Protein AF-0000000070922431 (afdb_homodimer)

pLDDT: mean 95.65, std 3.95, range [71.62, 98.88]

Nearest PDB structures (foldseek):
  2fe1-assembly1_A-2  TM=7.607E-01  e=4.197E-08  Pyrobaculum aerophilum str. IM2
  2h1c-assembly1_A  TM=7.471E-01  e=6.658E-07  Neisseria gonorrhoeae
  5wz4-assembly1_B  TM=8.224E-01  e=5.866E-06  Mycobacterium tuberculosis H37Rv
  2h1o-assembly1_A  TM=7.738E-01  e=9.958E-06  Neisseria gonorrhoeae
  2lcq-assembly1_A  TM=7.140E-01  e=5.075E-03  Pyrococcus horikoshii OT3

Radius of gyration: 18.76 Å; Cα contacts (8 Å, |Δi|>4): 492; chains: 2; bounding box: 29×57×48 Å

Solvent-accessible surface area (backbone atoms only — not comparable to full-atom values): 14055 Å² total; per-residue (Å²): 95,35,26,48,45,46,54,45,56,49,30,41,62,39,100,46,96,51,14,65,60,40,44,52,52,56,70,72,47,61,43,91,38,35,30,37,38,42,66,37,52,14,42,43,30,15,51,50,21,49,33,33,73,68,66,74,33,50,74,69,53,44,53,51,36,52,51,50,50,53,52,43,44,72,72,37,36,42,75,40,80,66,49,68,65,29,31,53,44,10,18,55,53,10,49,46,39,87,64,68,42,45,40,71,59,18,37,54,51,19,45,19,45,79,68,70,22,35,30,36,31,61,48,65,69,61,42,65,51,22,56,90,72,71,28,52,55,41,78,102,96,35,26,48,44,47,56,43,54,49,29,39,60,39,100,45,98,51,14,66,59,39,43,53,53,55,69,72,47,59,42,92,38,34,30,36,39,43,65,37,52,15,42,43,29,15,51,49,21,51,33,35,72,67,65,74,34,50,72,68,53,44,53,53,38,54,50,50,49,54,51,42,45,72,72,37,37,43,74,41,80,66,48,69,64,29,30,54,45,9,19,55,54,11,50,46,40,88,64,70,42,46,40,70,57,18,36,53,50,20,46,19,45,79,69,69,22,35,29,37,31,61,48,65,69,61,42,64,50,22,56,89,70,72,26,52,57,43,77,104

Sequence (280 aa):
MRYLDTSILVAALTREPRTEDMQDWLARQDADSLRVSDWVLTEFSAALSMKVRMAILTPGERATVLGAFAALRESSLSTLSVSSMDYRTAAHFADAHTSGLRAGDALHLAIAYNHGLNLCSLDKTLVAAAEPLGVNATLLMRYLDTSILVAALTREPRTEDMQDWLARQDADSLRVSDWVLTEFSAALSMKVRMAILTPGERATVLGAFAALRESSLSTLSVSSMDYRTAAHFADAHTSGLRAGDALHLAIAYNHGLNLCSLDKTLVAAAEPLGVNATLL

Foldseek 3Di:
DEEEALQLLCLCLADDPCNVVSVVVLVPDALVQYEYEPLSLVVNLVVLVVCCVVVVDPPVSSVVSNVVVVVCCVPRYHYDYQDPQLQVQLVVLVVPPVLVDDSSLSSSLSVQVVVVHEYEHCDPSSQVSNVVSPGHYDHD/DEEEALQLLCLCLADDPCNVVSVVVLVPDALVQYEYEPLSLVVNLVVLVVCCVVVVDPPVSSVVSNVVVVVCCVPRYHYDYQDPQLQVQLVVLVVPPVLVDDSSLSSSLSVQVVVVHEYEHCDPSSQVSNVVSPGHYDHD

Organism: NCBI:txid713585

InterPro domains:
  IPR002716 PIN domain [PF01850] (3-130)
  IPR022907 VapC family [MF_00265] (2-137)
  IPR029060 PIN-like domain superfamily [SSF88723] (1-131)

Secondary structure (DSSP, 8-state):
-EEE-HHHHHHHHS--TTHHHHHHHHHTS-GGGEEEEHHHHHHHHHHHHHHHHTTSS-HHHHHHHHHHHHHHHHHH-EEEPPPHHHHHHHHHHHH-GGG---HHHHHHHHHHHHTT-EEEES-HHHHHHHGGGT--EEE-/-EEE-HHHHHHHHS--TTHHHHHHHHHTS-GGGEEEEHHHHHHHHHHHHHHHHTTSS-HHHHHHHHHHHHHHHHHH-EEEPPPHHHHHHHHHHHH-GGG---HHHHHHHHHHHHTT-EEEES-HHHHHHHGGGT--EEE-

Structure (mmCIF, N/CA/C/O backbone):
data_AF-0000000070922431-model_v1
#
loop_
_entity.id
_entity.type
_entity.pdbx_description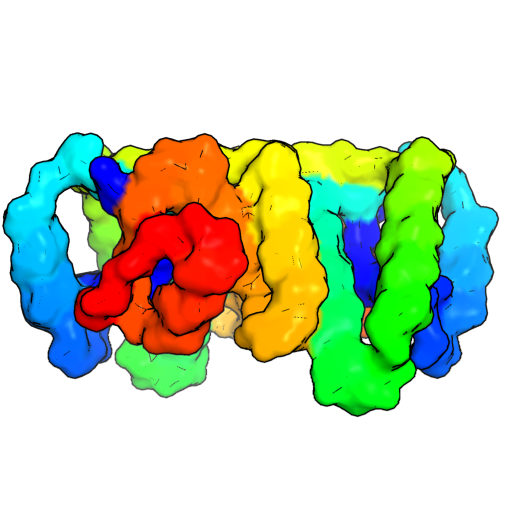
1 polymer 'Ribonuclease VapC'
#
loop_
_atom_site.group_PDB
_atom_site.id
_atom_site.type_symbol
_atom_site.label_atom_id
_atom_site.label_alt_id
_atom_site.label_comp_id
_atom_site.label_asym_id
_atom_site.label_entity_id
_atom_site.label_seq_id
_atom_site.pdbx_PDB_ins_code
_atom_site.Cartn_x
_atom_site.Cartn_y
_atom_site.Cartn_z
_atom_site.occupancy
_atom_site.B_iso_or_equiv
_atom_site.auth_seq_id
_atom_site.auth_comp_id
_atom_site.auth_asym_id
_atom_site.auth_atom_id
_atom_site.pdbx_PDB_model_num
ATOM 1 N N . MET A 1 1 ? -9.586 -21.438 4.254 1 94.06 1 MET A N 1
ATOM 2 C CA . MET A 1 1 ? -9.359 -20.656 3.033 1 94.06 1 MET A CA 1
ATOM 3 C C . MET A 1 1 ? -8.047 -19.891 3.117 1 94.06 1 MET A C 1
ATOM 5 O O . MET A 1 1 ? -7.523 -19.656 4.207 1 94.06 1 MET A O 1
ATOM 9 N N . ARG A 1 2 ? -7.414 -19.656 1.957 1 98.06 2 ARG A N 1
ATOM 10 C CA . ARG A 1 2 ? -6.059 -19.109 1.934 1 98.06 2 ARG A CA 1
ATOM 11 C C . ARG A 1 2 ? -6.02 -17.75 1.241 1 98.06 2 ARG A C 1
ATOM 13 O O . ARG A 1 2 ? -6.691 -17.547 0.229 1 98.06 2 ARG A O 1
ATOM 20 N N . TYR A 1 3 ? -5.328 -16.906 1.856 1 98.69 3 TYR A N 1
ATOM 21 C CA . TYR A 1 3 ? -5.012 -15.609 1.263 1 98.69 3 TYR A CA 1
ATOM 22 C C . TYR A 1 3 ? -3.592 -15.602 0.712 1 98.69 3 TYR A C 1
ATOM 24 O O . TYR A 1 3 ? -2.633 -15.844 1.446 1 98.69 3 TYR A O 1
ATOM 32 N N . LEU A 1 4 ? -3.434 -15.359 -0.559 1 98.56 4 LEU A N 1
ATOM 33 C CA . LEU A 1 4 ? -2.129 -15.32 -1.214 1 98.56 4 LEU A CA 1
ATOM 34 C C . LEU A 1 4 ? -1.607 -13.891 -1.295 1 98.56 4 LEU A C 1
ATOM 36 O O . LEU A 1 4 ? -2.264 -13.016 -1.866 1 98.56 4 LEU A O 1
ATOM 40 N N . ASP A 1 5 ? -0.42 -13.664 -0.76 1 98.62 5 ASP A N 1
ATOM 41 C CA . ASP A 1 5 ? 0.179 -12.352 -1.017 1 98.62 5 ASP A CA 1
ATOM 42 C C . ASP A 1 5 ? 0.853 -12.32 -2.387 1 98.62 5 ASP A C 1
ATOM 44 O O . ASP A 1 5 ? 0.791 -13.297 -3.139 1 98.62 5 ASP A O 1
ATOM 48 N N . THR A 1 6 ? 1.484 -11.273 -2.693 1 98.31 6 THR A N 1
ATOM 49 C CA . THR A 1 6 ? 2.016 -11 -4.023 1 98.31 6 THR A CA 1
ATOM 50 C C . THR A 1 6 ? 3.195 -11.922 -4.336 1 98.31 6 THR A C 1
ATOM 52 O O . THR A 1 6 ? 3.41 -12.297 -5.488 1 98.31 6 THR A O 1
ATOM 55 N N . SER A 1 7 ? 3.938 -12.32 -3.307 1 97.88 7 SER A N 1
ATOM 56 C CA . SER A 1 7 ? 5.164 -13.086 -3.516 1 97.88 7 SER A CA 1
ATOM 57 C C . SER A 1 7 ? 4.871 -14.43 -4.176 1 97.88 7 SER A C 1
ATOM 59 O O . SER A 1 7 ? 5.641 -14.891 -5.02 1 97.88 7 SER A O 1
ATOM 61 N N . ILE A 1 8 ? 3.734 -15.016 -3.836 1 97.75 8 ILE A N 1
ATOM 62 C CA . ILE A 1 8 ? 3.369 -16.328 -4.367 1 97.75 8 ILE A CA 1
ATOM 63 C C . ILE A 1 8 ? 3.09 -16.219 -5.863 1 97.75 8 ILE A C 1
ATOM 65 O O . ILE A 1 8 ? 3.555 -17.047 -6.648 1 97.75 8 ILE A O 1
ATOM 69 N N . LEU A 1 9 ? 2.381 -15.188 -6.242 1 97.5 9 LEU A N 1
ATOM 70 C CA . LEU A 1 9 ? 1.962 -15.008 -7.625 1 97.5 9 LEU A CA 1
ATOM 71 C C . LEU A 1 9 ? 3.143 -14.602 -8.5 1 97.5 9 LEU A C 1
ATOM 73 O O . LEU A 1 9 ? 3.262 -15.055 -9.641 1 97.5 9 LEU A O 1
ATOM 77 N N . VAL A 1 10 ? 4.023 -13.75 -7.988 1 97.62 10 VAL A N 1
ATOM 78 C CA . VAL A 1 10 ? 5.234 -13.383 -8.719 1 97.62 10 VAL A CA 1
ATOM 79 C C . VAL A 1 10 ? 6.082 -14.633 -8.969 1 97.62 10 VAL A C 1
ATOM 81 O O . VAL A 1 10 ? 6.527 -14.867 -10.094 1 97.62 10 VAL A O 1
ATOM 84 N N . ALA A 1 11 ? 6.234 -15.43 -7.945 1 97.31 11 ALA A N 1
ATOM 85 C CA . ALA A 1 11 ? 7.043 -16.641 -8.07 1 97.31 11 ALA A CA 1
ATOM 86 C C . ALA A 1 11 ? 6.426 -17.609 -9.078 1 97.31 11 ALA A C 1
ATOM 88 O O . ALA A 1 11 ? 7.137 -18.234 -9.867 1 97.31 11 ALA A O 1
ATOM 89 N N . ALA A 1 12 ? 5.145 -17.734 -9.117 1 97 12 ALA A N 1
ATOM 90 C CA . ALA A 1 12 ? 4.449 -18.703 -9.969 1 97 12 ALA A CA 1
ATOM 91 C C . ALA A 1 12 ? 4.461 -18.25 -11.43 1 97 12 ALA A C 1
ATOM 93 O O . ALA A 1 12 ? 4.465 -19.094 -12.336 1 97 12 ALA A O 1
ATOM 94 N N . LEU A 1 13 ? 4.496 -16.938 -11.617 1 97 13 LEU A N 1
ATOM 95 C CA . LEU A 1 13 ? 4.188 -16.469 -12.961 1 97 13 LEU A CA 1
ATOM 96 C C . LEU A 1 13 ? 5.422 -15.859 -13.625 1 97 13 LEU A C 1
ATOM 98 O O . LEU A 1 13 ? 5.414 -15.586 -14.82 1 97 13 LEU A O 1
ATOM 102 N N . THR A 1 14 ? 6.41 -15.633 -12.828 1 95.5 14 THR A N 1
ATOM 103 C CA . THR A 1 14 ? 7.664 -15.156 -13.398 1 95.5 14 THR A CA 1
ATOM 104 C C . THR A 1 14 ? 8.758 -16.219 -13.258 1 95.5 14 THR A C 1
ATOM 106 O O . THR A 1 14 ? 8.625 -17.156 -12.469 1 95.5 14 THR A O 1
ATOM 109 N N . ARG A 1 15 ? 9.852 -16.219 -14.078 1 89.38 15 ARG A N 1
ATOM 110 C CA . ARG A 1 15 ? 10.945 -17.188 -14.008 1 89.38 15 ARG A CA 1
ATOM 111 C C . ARG A 1 15 ? 11.836 -16.922 -12.805 1 89.38 15 ARG A C 1
ATOM 113 O O . ARG A 1 15 ? 12.703 -16.047 -12.852 1 89.38 15 ARG A O 1
ATOM 120 N N . GLU A 1 16 ? 11.555 -17.688 -11.766 1 90.25 16 GLU A N 1
ATOM 121 C CA . GLU A 1 16 ? 12.297 -17.672 -10.516 1 90.25 16 GLU A CA 1
ATOM 122 C C . GLU A 1 16 ? 12.602 -19.078 -10.031 1 90.25 16 GLU A C 1
ATOM 124 O O . GLU A 1 16 ? 12.023 -20.047 -10.531 1 90.25 16 GLU A O 1
ATOM 129 N N . PRO A 1 17 ? 13.594 -19.25 -9.164 1 88.81 17 PRO A N 1
ATOM 130 C CA . PRO A 1 17 ? 13.953 -20.594 -8.672 1 88.81 17 PRO A CA 1
ATOM 131 C C . PRO A 1 17 ? 12.75 -21.375 -8.141 1 88.81 17 PRO A C 1
ATOM 133 O O . PRO A 1 17 ? 12.703 -22.594 -8.266 1 88.81 17 PRO A O 1
ATOM 136 N N . ARG A 1 18 ? 11.727 -20.703 -7.66 1 92.44 18 ARG A N 1
ATOM 137 C CA . ARG A 1 18 ? 10.602 -21.375 -7.02 1 92.44 18 ARG A CA 1
ATOM 138 C C . ARG A 1 18 ? 9.398 -21.422 -7.945 1 92.44 18 ARG A C 1
ATOM 140 O O . ARG A 1 18 ? 8.281 -21.703 -7.504 1 92.44 18 ARG A O 1
ATOM 147 N N . THR A 1 19 ? 9.586 -21.188 -9.164 1 95 19 THR A N 1
ATOM 148 C CA . THR A 1 19 ? 8.461 -21.094 -10.102 1 95 19 THR A CA 1
ATOM 149 C C . THR A 1 19 ? 7.707 -22.422 -10.164 1 95 19 THR A C 1
ATOM 151 O O . THR A 1 19 ? 6.508 -22.469 -9.891 1 95 19 THR A O 1
ATOM 154 N N . GLU A 1 20 ? 8.391 -23.5 -10.352 1 95.69 20 GLU A N 1
ATOM 155 C CA . GLU A 1 20 ? 7.754 -24.812 -10.484 1 95.69 20 GLU A CA 1
ATOM 156 C C . GLU A 1 20 ? 7.098 -25.234 -9.172 1 95.69 20 GLU A C 1
ATOM 158 O O . GLU A 1 20 ? 6 -25.797 -9.172 1 95.69 20 GLU A O 1
ATOM 163 N N . ASP A 1 21 ? 7.734 -24.953 -8.109 1 96.75 21 ASP A N 1
ATOM 164 C CA . ASP A 1 21 ? 7.191 -25.281 -6.793 1 96.75 21 ASP A CA 1
ATOM 165 C C . ASP A 1 21 ? 5.855 -24.578 -6.559 1 96.75 21 ASP A C 1
ATOM 167 O O . ASP A 1 21 ? 4.902 -25.203 -6.082 1 96.75 21 ASP A O 1
ATOM 171 N N . MET A 1 22 ? 5.781 -23.281 -6.906 1 96.75 22 MET A N 1
ATOM 172 C CA . MET A 1 22 ? 4.57 -22.5 -6.656 1 96.75 22 MET A CA 1
ATOM 173 C C . MET A 1 22 ? 3.467 -22.859 -7.641 1 96.75 22 MET A C 1
ATOM 175 O O . MET A 1 22 ? 2.287 -22.859 -7.285 1 96.75 22 MET A O 1
ATOM 179 N N . GLN A 1 23 ? 3.871 -23.203 -8.836 1 95.88 23 GLN A N 1
ATOM 180 C CA . GLN A 1 23 ? 2.885 -23.672 -9.805 1 95.88 23 GLN A CA 1
ATOM 181 C C . GLN A 1 23 ? 2.283 -25.016 -9.375 1 95.88 23 GLN A C 1
ATOM 183 O O . GLN A 1 23 ? 1.065 -25.188 -9.43 1 95.88 23 GLN A O 1
ATOM 188 N N . ASP A 1 24 ? 3.156 -25.859 -8.898 1 96.75 24 ASP A N 1
ATOM 189 C CA . ASP A 1 24 ? 2.695 -27.156 -8.406 1 96.75 24 ASP A CA 1
ATOM 190 C C . ASP A 1 24 ? 1.794 -26.984 -7.184 1 96.75 24 ASP A C 1
ATOM 192 O O . ASP A 1 24 ? 0.757 -27.641 -7.074 1 96.75 24 ASP A O 1
ATOM 196 N N . TRP A 1 25 ? 2.205 -26.188 -6.316 1 96.81 25 TRP A N 1
ATOM 197 C CA . TRP A 1 25 ? 1.422 -25.938 -5.109 1 96.81 25 TRP A CA 1
ATOM 198 C C . TRP A 1 25 ? 0.043 -25.391 -5.457 1 96.81 25 TRP A C 1
ATOM 200 O O . TRP A 1 25 ? -0.971 -25.875 -4.945 1 96.81 25 TRP A O 1
ATOM 210 N N . LEU A 1 26 ? -0.011 -24.375 -6.332 1 95.44 26 LEU A N 1
ATOM 211 C CA . LEU A 1 26 ? -1.27 -23.766 -6.75 1 95.44 26 LEU A CA 1
ATOM 212 C C . LEU A 1 26 ? -2.178 -24.797 -7.41 1 95.44 26 LEU A C 1
ATOM 214 O O . LEU A 1 26 ? -3.387 -24.812 -7.172 1 95.44 26 LEU A O 1
ATOM 218 N N . ALA A 1 27 ? -1.584 -25.641 -8.172 1 93.62 27 ALA A N 1
ATOM 219 C CA . ALA A 1 27 ? -2.342 -26.641 -8.938 1 93.62 27 ALA A CA 1
ATOM 220 C C . ALA A 1 27 ? -3.012 -27.641 -8.008 1 93.62 27 ALA A C 1
ATOM 222 O O . ALA A 1 27 ? -4.012 -28.266 -8.375 1 93.62 27 ALA A O 1
ATOM 223 N N . ARG A 1 28 ? -2.494 -27.75 -6.824 1 95.25 28 ARG A N 1
ATOM 224 C CA . ARG A 1 28 ? -3.012 -28.719 -5.871 1 95.25 28 ARG A CA 1
ATOM 225 C C . ARG A 1 28 ? -4.117 -28.125 -5.012 1 95.25 28 ARG A C 1
ATOM 227 O O . ARG A 1 28 ? -4.781 -28.844 -4.258 1 95.25 28 ARG A O 1
ATOM 234 N N . GLN A 1 29 ? -4.281 -26.828 -5.172 1 94.31 29 GLN A N 1
ATOM 235 C CA . GLN A 1 29 ? -5.281 -26.156 -4.348 1 94.31 29 GLN A CA 1
ATOM 236 C C . GLN A 1 29 ? -6.641 -26.141 -5.035 1 94.31 29 GLN A C 1
ATOM 238 O O . GLN A 1 29 ? -6.723 -26.125 -6.266 1 94.31 29 GLN A O 1
ATOM 243 N N . ASP A 1 30 ? -7.676 -26.156 -4.227 1 92.81 30 ASP A N 1
ATOM 244 C CA . ASP A 1 30 ? -9.008 -25.875 -4.762 1 92.81 30 ASP A CA 1
ATOM 245 C C . ASP A 1 30 ? -9.172 -24.406 -5.113 1 92.81 30 ASP A C 1
ATOM 247 O O . ASP A 1 30 ? -8.961 -23.531 -4.27 1 92.81 30 ASP A O 1
ATOM 251 N N . ALA A 1 31 ? -9.57 -24.109 -6.379 1 85.06 31 ALA A N 1
ATOM 252 C CA . ALA A 1 31 ? -9.703 -22.734 -6.848 1 85.06 31 ALA A CA 1
ATOM 253 C C . ALA A 1 31 ? -10.602 -21.922 -5.918 1 85.06 31 ALA A C 1
ATOM 255 O O . ALA A 1 31 ? -10.305 -20.75 -5.625 1 85.06 31 ALA A O 1
ATOM 256 N N . ASP A 1 32 ? -11.562 -22.516 -5.352 1 89.56 32 ASP A N 1
ATOM 257 C CA . ASP A 1 32 ? -12.547 -21.812 -4.527 1 89.56 32 ASP A CA 1
ATOM 258 C C . ASP A 1 32 ? -11.992 -21.531 -3.133 1 89.56 32 ASP A C 1
ATOM 260 O O . ASP A 1 32 ? -12.609 -20.812 -2.348 1 89.56 32 ASP A O 1
ATOM 264 N N . SER A 1 33 ? -10.766 -21.953 -3.008 1 95.38 33 SER A N 1
ATOM 265 C CA . SER A 1 33 ? -10.211 -21.812 -1.664 1 95.38 33 SER A CA 1
ATOM 266 C C . SER A 1 33 ? -9.133 -20.734 -1.615 1 95.38 33 SER A C 1
ATOM 268 O O . SER A 1 33 ? -8.578 -20.453 -0.553 1 95.38 33 SER A O 1
ATOM 270 N N . LEU A 1 34 ? -8.852 -20.094 -2.723 1 97.81 34 LEU A N 1
ATOM 271 C CA . LEU A 1 34 ? -7.754 -19.141 -2.82 1 97.81 34 LEU A CA 1
ATOM 272 C C . LEU A 1 34 ? -8.289 -17.719 -2.994 1 97.81 34 LEU A C 1
ATOM 274 O O . LEU A 1 34 ? -9.148 -17.484 -3.842 1 97.81 34 LEU A O 1
ATOM 278 N N . ARG A 1 35 ? -7.758 -16.828 -2.154 1 98.12 35 ARG A N 1
ATOM 279 C CA . ARG A 1 35 ? -8.141 -15.43 -2.199 1 98.12 35 ARG A CA 1
ATOM 280 C C . ARG A 1 35 ? -6.93 -14.531 -2.41 1 98.12 35 ARG A C 1
ATOM 282 O O . ARG A 1 35 ? -5.848 -14.805 -1.879 1 98.12 35 ARG A O 1
ATOM 289 N N . VAL A 1 36 ? -7.148 -13.562 -3.191 1 98.31 36 VAL A N 1
ATOM 290 C CA . VAL A 1 36 ? -6.258 -12.414 -3.271 1 98.31 36 VAL A CA 1
ATOM 291 C C . VAL A 1 36 ? -7.039 -11.133 -2.988 1 98.31 36 VAL A C 1
ATOM 293 O O . VAL A 1 36 ? -8.242 -11.18 -2.73 1 98.31 36 VAL A O 1
ATOM 296 N N . SER A 1 37 ? -6.34 -10.039 -2.971 1 98.62 37 SER A N 1
ATOM 297 C CA . SER A 1 37 ? -7.023 -8.766 -2.762 1 98.62 37 SER A CA 1
ATOM 298 C C . SER A 1 37 ? -6.699 -7.777 -3.875 1 98.62 37 SER A C 1
ATOM 300 O O . SER A 1 37 ? -5.793 -8.008 -4.676 1 98.62 37 SER A O 1
ATOM 302 N N . ASP A 1 38 ? -7.441 -6.723 -3.885 1 98.38 38 ASP A N 1
ATOM 303 C CA . ASP A 1 38 ? -7.168 -5.625 -4.809 1 98.38 38 ASP A CA 1
ATOM 304 C C . ASP A 1 38 ? -5.75 -5.094 -4.621 1 98.38 38 ASP A C 1
ATOM 306 O O . ASP A 1 38 ? -5.113 -4.652 -5.582 1 98.38 38 ASP A O 1
ATOM 310 N N . TRP A 1 39 ? -5.223 -5.176 -3.463 1 98.69 39 TRP A N 1
ATOM 311 C CA . TRP A 1 39 ? -3.873 -4.711 -3.172 1 98.69 39 TRP A CA 1
ATOM 312 C C . TRP A 1 39 ? -2.836 -5.531 -3.934 1 98.69 39 TRP A C 1
ATOM 314 O O . TRP A 1 39 ? -1.848 -4.988 -4.43 1 98.69 39 TRP A O 1
ATOM 324 N N . VAL A 1 40 ? -3.086 -6.816 -4.066 1 98.56 40 VAL A N 1
ATOM 325 C CA . VAL A 1 40 ? -2.174 -7.715 -4.77 1 98.56 40 VAL A CA 1
ATOM 326 C C . VAL A 1 40 ? -2.037 -7.281 -6.227 1 98.56 40 VAL A C 1
ATOM 328 O O . VAL A 1 40 ? -0.952 -7.363 -6.805 1 98.56 40 VAL A O 1
ATOM 331 N N . LEU A 1 41 ? -3.133 -6.758 -6.797 1 96.94 41 LEU A N 1
ATOM 332 C CA . LEU A 1 41 ? -3.117 -6.309 -8.188 1 96.94 41 LEU A CA 1
ATOM 333 C C . LEU A 1 41 ? -2.076 -5.211 -8.391 1 96.94 41 LEU A C 1
ATOM 335 O O . LEU A 1 41 ? -1.252 -5.297 -9.305 1 96.94 41 LEU A O 1
ATOM 339 N N . THR A 1 42 ? -2.102 -4.266 -7.523 1 97.69 42 THR A N 1
ATOM 340 C CA . THR A 1 42 ? -1.199 -3.125 -7.617 1 97.69 42 THR A CA 1
ATOM 341 C C . THR A 1 42 ? 0.24 -3.549 -7.34 1 97.69 42 THR A C 1
ATOM 343 O O . THR A 1 42 ? 1.155 -3.18 -8.078 1 97.69 42 THR A O 1
ATOM 346 N N . GLU A 1 43 ? 0.41 -4.363 -6.34 1 98.31 43 GLU A N 1
ATOM 347 C CA . GLU A 1 43 ? 1.75 -4.816 -5.98 1 98.31 43 GLU A CA 1
ATOM 348 C C . GLU A 1 43 ? 2.361 -5.664 -7.094 1 98.31 43 GLU A C 1
ATOM 350 O O . GLU A 1 43 ? 3.562 -5.574 -7.363 1 98.31 43 GLU A O 1
ATOM 355 N N . PHE A 1 44 ? 1.534 -6.496 -7.645 1 97.56 44 PHE A N 1
ATOM 356 C CA . PHE A 1 44 ? 2.018 -7.379 -8.703 1 97.56 44 PHE A CA 1
ATOM 357 C C . PHE A 1 44 ? 2.518 -6.57 -9.891 1 97.56 44 PHE A C 1
ATOM 359 O O . PHE A 1 44 ? 3.617 -6.812 -10.398 1 97.56 44 PHE A O 1
ATOM 366 N N . SER A 1 45 ? 1.744 -5.551 -10.328 1 96.5 45 SER A N 1
ATOM 367 C CA . SER A 1 45 ? 2.143 -4.688 -11.438 1 96.5 45 SER A CA 1
ATOM 368 C C . SER A 1 45 ? 3.445 -3.955 -11.125 1 96.5 45 SER A C 1
ATOM 370 O O . SER A 1 45 ? 4.34 -3.889 -11.969 1 96.5 45 SER A O 1
ATOM 372 N N . ALA A 1 46 ? 3.535 -3.463 -9.914 1 96.56 46 ALA A N 1
ATOM 373 C CA . ALA A 1 46 ? 4.75 -2.764 -9.508 1 96.56 46 ALA A CA 1
ATOM 374 C C . ALA A 1 46 ? 5.949 -3.707 -9.508 1 96.56 46 ALA A C 1
ATOM 376 O O . ALA A 1 46 ? 7.039 -3.336 -9.953 1 96.56 46 ALA A O 1
ATOM 377 N N . ALA A 1 47 ? 5.773 -4.906 -9.031 1 96.75 47 ALA A N 1
ATOM 378 C CA . ALA A 1 47 ? 6.844 -5.898 -8.984 1 96.75 47 ALA A CA 1
ATOM 379 C C . ALA A 1 47 ? 7.336 -6.242 -10.383 1 96.75 47 ALA A C 1
ATOM 381 O O . ALA A 1 47 ? 8.539 -6.344 -10.617 1 96.75 47 ALA A O 1
ATOM 382 N N . LEU A 1 48 ? 6.418 -6.391 -11.281 1 96.38 48 LEU A N 1
ATOM 383 C CA . LEU A 1 48 ? 6.801 -6.715 -12.656 1 96.38 48 LEU A CA 1
ATOM 384 C C . LEU A 1 48 ? 7.559 -5.559 -13.297 1 96.38 48 LEU A C 1
ATOM 386 O O . LEU A 1 48 ? 8.516 -5.777 -14.047 1 96.38 48 LEU A O 1
ATOM 390 N N . SER A 1 49 ? 7.141 -4.336 -13.031 1 96.06 49 SER A N 1
ATOM 391 C CA . SER A 1 49 ? 7.836 -3.166 -13.562 1 96.06 49 SER A CA 1
ATOM 392 C C . SER A 1 49 ? 9.266 -3.086 -13.031 1 96.06 49 SER A C 1
ATOM 394 O O . SER A 1 49 ? 10.188 -2.725 -13.766 1 96.06 49 SER A O 1
ATOM 396 N N . MET A 1 50 ? 9.352 -3.42 -11.805 1 95.5 50 MET A N 1
ATOM 397 C CA . MET A 1 50 ? 10.688 -3.467 -11.219 1 95.5 50 MET A CA 1
ATOM 398 C C . MET A 1 50 ? 11.555 -4.508 -11.922 1 95.5 50 MET A C 1
ATOM 400 O O . MET A 1 50 ? 12.727 -4.246 -12.219 1 95.5 50 MET A O 1
ATOM 404 N N . LYS A 1 51 ? 11.008 -5.641 -12.211 1 95.38 51 LYS A N 1
ATOM 405 C CA . LYS A 1 51 ? 11.758 -6.695 -12.891 1 95.38 51 LYS A CA 1
ATOM 406 C C . LYS A 1 51 ? 12.164 -6.266 -14.297 1 95.38 51 LYS A C 1
ATOM 408 O O . LYS A 1 51 ? 13.242 -6.637 -14.773 1 95.38 51 LYS A O 1
ATOM 413 N N . VAL A 1 52 ? 11.336 -5.477 -14.938 1 95.31 52 VAL A N 1
ATOM 414 C CA . VAL A 1 52 ? 11.68 -4.953 -16.25 1 95.31 52 VAL A CA 1
ATOM 415 C C . VAL A 1 52 ? 12.836 -3.955 -16.125 1 95.31 52 VAL A C 1
ATOM 417 O O . VAL A 1 52 ? 13.805 -4.027 -16.875 1 95.31 52 VAL A O 1
ATOM 420 N N . ARG A 1 53 ? 12.75 -3.082 -15.172 1 94 53 ARG A N 1
ATOM 421 C CA . ARG A 1 53 ? 13.789 -2.082 -14.969 1 94 53 ARG A CA 1
ATOM 422 C C . ARG A 1 53 ? 15.125 -2.742 -14.648 1 94 53 ARG A C 1
ATOM 424 O O . ARG A 1 53 ? 16.188 -2.223 -15.016 1 94 53 ARG A O 1
ATOM 431 N N . MET A 1 54 ? 15.031 -3.916 -14.047 1 94.25 54 MET A N 1
ATOM 432 C CA . MET A 1 54 ? 16.234 -4.664 -13.672 1 94.25 54 MET A CA 1
ATOM 433 C C . MET A 1 54 ? 16.672 -5.594 -14.805 1 94.25 54 MET A C 1
ATOM 435 O O . MET A 1 54 ? 17.594 -6.391 -14.633 1 94.25 54 MET A O 1
ATOM 439 N N . ALA A 1 55 ? 15.984 -5.625 -15.844 1 94.44 55 ALA A N 1
ATOM 440 C CA . ALA A 1 55 ? 16.281 -6.395 -17.047 1 94.44 55 ALA A CA 1
ATOM 441 C C . ALA A 1 55 ? 16.141 -7.891 -16.797 1 94.44 55 ALA A C 1
ATOM 443 O O . ALA A 1 55 ? 16.828 -8.703 -17.422 1 94.44 55 ALA A O 1
ATOM 444 N N . ILE A 1 56 ? 15.273 -8.148 -15.82 1 94.25 56 ILE A N 1
ATOM 445 C CA . ILE A 1 56 ? 14.945 -9.547 -15.547 1 94.25 56 ILE A CA 1
ATOM 446 C C . ILE A 1 56 ? 13.852 -10.008 -16.5 1 94.25 56 ILE A C 1
ATOM 448 O O . ILE A 1 56 ? 13.859 -11.164 -16.953 1 94.25 56 ILE A O 1
ATOM 452 N N . LEU A 1 57 ? 12.914 -9.109 -16.828 1 95.44 57 LEU A N 1
ATOM 453 C CA . LEU A 1 57 ? 11.852 -9.312 -17.812 1 95.44 57 LEU A CA 1
ATOM 454 C C . LEU A 1 57 ? 11.938 -8.289 -18.938 1 95.44 57 LEU A C 1
ATOM 456 O O . LEU A 1 57 ? 12.312 -7.141 -18.703 1 95.44 57 LEU A O 1
ATOM 460 N N . THR A 1 58 ? 11.625 -8.75 -20.094 1 95.25 58 THR A N 1
ATOM 461 C CA . THR A 1 58 ? 11.375 -7.793 -21.172 1 95.25 58 THR A CA 1
ATOM 462 C C . THR A 1 58 ? 9.961 -7.23 -21.078 1 95.25 58 THR A C 1
ATOM 464 O O . THR A 1 58 ? 9.102 -7.82 -20.422 1 95.25 58 THR A O 1
ATOM 467 N N . PRO A 1 59 ? 9.773 -6.09 -21.719 1 92.81 59 PRO A N 1
ATOM 468 C CA . PRO A 1 59 ? 8.406 -5.57 -21.75 1 92.81 59 PRO A CA 1
ATOM 469 C C . PRO A 1 59 ? 7.41 -6.566 -22.344 1 92.81 59 PRO A C 1
ATOM 471 O O . PRO A 1 59 ? 6.266 -6.645 -21.875 1 92.81 59 PRO A O 1
ATOM 474 N N . GLY A 1 60 ? 7.836 -7.285 -23.344 1 94.56 60 GLY A N 1
ATOM 475 C CA . GLY A 1 60 ? 6.984 -8.312 -23.906 1 94.56 60 GLY A CA 1
ATOM 476 C C . GLY A 1 60 ? 6.66 -9.43 -22.938 1 94.56 60 GLY A C 1
ATOM 477 O O . GLY A 1 60 ? 5.512 -9.867 -22.844 1 94.56 60 GLY A O 1
ATOM 478 N N . GLU A 1 61 ? 7.641 -9.898 -22.219 1 95.56 61 GLU A N 1
ATOM 479 C CA . GLU A 1 61 ? 7.43 -10.914 -21.188 1 95.56 61 GLU A CA 1
ATOM 480 C C . GLU A 1 61 ? 6.508 -10.406 -20.078 1 95.56 61 GLU A C 1
ATOM 482 O O . GLU A 1 61 ? 5.648 -11.141 -19.594 1 95.56 61 GLU A O 1
ATOM 487 N N . ARG A 1 62 ? 6.727 -9.188 -19.703 1 95.38 62 ARG A N 1
ATOM 488 C CA . ARG A 1 62 ? 5.867 -8.57 -18.688 1 95.38 62 ARG A CA 1
ATOM 489 C C . ARG A 1 62 ? 4.406 -8.609 -19.125 1 95.38 62 ARG A C 1
ATOM 491 O O . ARG A 1 62 ? 3.527 -8.969 -18.344 1 95.38 62 ARG A O 1
ATOM 498 N N . ALA A 1 63 ? 4.133 -8.211 -20.359 1 93.94 63 ALA A N 1
ATOM 499 C CA . ALA A 1 63 ? 2.77 -8.227 -20.891 1 93.94 63 ALA A CA 1
ATOM 500 C C . ALA A 1 63 ? 2.174 -9.625 -20.828 1 93.94 63 ALA A C 1
ATOM 502 O O . ALA A 1 63 ? 0.998 -9.797 -20.5 1 93.94 63 ALA A O 1
ATOM 503 N N . THR A 1 64 ? 2.977 -10.562 -21.141 1 96.25 64 THR A N 1
ATOM 504 C CA . THR A 1 64 ? 2.545 -11.961 -21.094 1 96.25 64 THR A CA 1
ATOM 505 C C . THR A 1 64 ? 2.205 -12.375 -19.672 1 96.25 64 THR A C 1
ATOM 507 O O . THR A 1 64 ? 1.188 -13.031 -19.438 1 96.25 64 THR A O 1
ATOM 510 N N . VAL A 1 65 ? 3.033 -11.984 -18.781 1 96.81 65 VAL A N 1
ATOM 511 C CA . VAL A 1 65 ? 2.842 -12.336 -17.375 1 96.81 65 VAL A CA 1
ATOM 512 C C . VAL A 1 65 ? 1.583 -11.664 -16.844 1 96.81 65 VAL A C 1
ATOM 514 O O . VAL A 1 65 ? 0.808 -12.273 -16.109 1 96.81 65 VAL A O 1
ATOM 517 N N . LEU A 1 66 ? 1.365 -10.414 -17.219 1 94.75 66 LEU A N 1
ATOM 518 C CA . LEU A 1 66 ? 0.165 -9.703 -16.781 1 94.75 66 LEU A CA 1
ATOM 519 C C . LEU A 1 66 ? -1.09 -10.383 -17.328 1 94.75 66 LEU A C 1
ATOM 521 O O . LEU A 1 66 ? -2.1 -10.469 -16.625 1 94.75 66 LEU A O 1
ATOM 525 N N . GLY A 1 67 ? -1.013 -10.805 -18.516 1 95 67 GLY A N 1
ATOM 526 C CA . GLY A 1 67 ? -2.113 -11.562 -19.078 1 95 67 GLY A CA 1
ATOM 527 C C . GLY A 1 67 ? -2.387 -12.859 -18.344 1 95 67 GLY A C 1
ATOM 528 O O . GLY A 1 67 ? -3.543 -13.203 -18.094 1 95 67 GLY A O 1
ATOM 529 N N . ALA A 1 68 ? -1.363 -13.57 -18.047 1 96 68 ALA A N 1
ATOM 530 C CA . ALA A 1 68 ? -1.485 -14.812 -17.281 1 96 68 ALA A CA 1
ATOM 531 C C . ALA A 1 68 ? -2.084 -14.562 -15.906 1 96 68 ALA A C 1
ATOM 533 O O . ALA A 1 68 ? -2.896 -15.352 -15.422 1 96 68 ALA A O 1
ATOM 534 N N . PHE A 1 69 ? -1.66 -13.5 -15.281 1 96.31 69 PHE A N 1
ATOM 535 C CA . PHE A 1 69 ? -2.197 -13.125 -13.977 1 96.31 69 PHE A CA 1
ATOM 536 C C . PHE A 1 69 ? -3.691 -12.836 -14.07 1 96.31 69 PHE A C 1
ATOM 538 O O . PHE A 1 69 ? -4.469 -13.273 -13.219 1 96.31 69 PHE A O 1
ATOM 545 N N . ALA A 1 70 ? -4.094 -12.094 -15.062 1 94.5 70 ALA A N 1
ATOM 546 C CA . ALA A 1 70 ? -5.508 -11.789 -15.266 1 94.5 70 ALA A CA 1
ATOM 547 C C . ALA A 1 70 ? -6.324 -13.062 -15.461 1 94.5 70 ALA A C 1
ATOM 549 O O . ALA A 1 70 ? -7.41 -13.203 -14.891 1 94.5 70 ALA A O 1
ATOM 550 N N . ALA A 1 71 ? -5.805 -13.953 -16.219 1 94.12 71 ALA A N 1
ATOM 551 C CA . ALA A 1 71 ? -6.484 -15.219 -16.469 1 94.12 71 ALA A CA 1
ATOM 552 C C . ALA A 1 71 ? -6.605 -16.047 -15.188 1 94.12 71 ALA A C 1
ATOM 554 O O . ALA A 1 71 ? -7.656 -16.625 -14.914 1 94.12 71 ALA A O 1
ATOM 555 N N . LEU A 1 72 ? -5.535 -16.078 -14.438 1 93.62 72 LEU A N 1
ATOM 556 C CA . LEU A 1 72 ? -5.516 -16.797 -13.172 1 93.62 72 LEU A CA 1
ATOM 557 C C . LEU A 1 72 ? -6.543 -16.234 -12.203 1 93.62 72 LEU A C 1
ATOM 559 O O . LEU A 1 72 ? -7.266 -16.984 -11.547 1 93.62 72 LEU A O 1
ATOM 563 N N . ARG A 1 73 ? -6.594 -14.922 -12.125 1 92.88 73 ARG A N 1
ATOM 564 C CA . ARG A 1 73 ? -7.547 -14.25 -11.25 1 92.88 73 ARG A CA 1
ATOM 565 C C . ARG A 1 73 ? -8.984 -14.594 -11.633 1 92.88 73 ARG A C 1
ATOM 567 O O . ARG A 1 73 ? -9.828 -14.797 -10.758 1 92.88 73 ARG A O 1
ATOM 574 N N . GLU A 1 74 ? -9.211 -14.656 -12.844 1 90.56 74 GLU A N 1
ATOM 575 C CA . GLU A 1 74 ? -10.562 -14.914 -13.336 1 90.56 74 GLU A CA 1
ATOM 576 C C . GLU A 1 74 ? -10.953 -16.375 -13.117 1 90.56 74 GLU A C 1
ATOM 578 O O . GLU A 1 74 ? -12.109 -16.672 -12.812 1 90.56 74 GLU A O 1
ATOM 583 N N . SER A 1 75 ? -10 -17.266 -13.18 1 89.69 75 SER A N 1
ATOM 584 C CA . SER A 1 75 ? -10.328 -18.688 -13.227 1 89.69 75 SER A CA 1
ATOM 585 C C . SER A 1 75 ? -10.156 -19.344 -11.859 1 89.69 75 SER A C 1
ATOM 587 O O . SER A 1 75 ? -10.836 -20.312 -11.539 1 89.69 75 SER A O 1
ATOM 589 N N . SER A 1 76 ? -9.289 -18.781 -11.07 1 90.62 76 SER A N 1
ATOM 590 C CA . SER A 1 76 ? -8.828 -19.641 -9.992 1 90.62 76 SER A CA 1
ATOM 591 C C . SER A 1 76 ? -8.758 -18.891 -8.672 1 90.62 76 SER A C 1
ATOM 593 O O . SER A 1 76 ? -8.562 -19.484 -7.609 1 90.62 76 SER A O 1
ATOM 595 N N . LEU A 1 77 ? -8.969 -17.578 -8.734 1 94.69 77 LEU A N 1
ATOM 596 C CA . LEU A 1 77 ? -8.836 -16.781 -7.52 1 94.69 77 LEU A CA 1
ATOM 597 C C . LEU A 1 77 ? -10.086 -15.945 -7.277 1 94.69 77 LEU A C 1
ATOM 599 O O . LEU A 1 77 ? -10.742 -15.516 -8.227 1 94.69 77 LEU A O 1
ATOM 603 N N . SER A 1 78 ? -10.422 -15.789 -6.066 1 95.44 78 SER A N 1
ATOM 604 C CA . SER A 1 78 ? -11.383 -14.766 -5.68 1 95.44 78 SER A CA 1
ATOM 605 C C . SER A 1 78 ? -10.688 -13.531 -5.133 1 95.44 78 SER A C 1
ATOM 607 O O . SER A 1 78 ? -9.773 -13.633 -4.309 1 95.44 78 SER A O 1
ATOM 609 N N . THR A 1 79 ? -11.102 -12.398 -5.629 1 97.12 79 THR A N 1
ATOM 610 C CA . THR A 1 79 ? -10.469 -11.148 -5.211 1 97.12 79 THR A CA 1
ATOM 611 C C . THR A 1 79 ? -11.297 -10.461 -4.133 1 97.12 79 THR A C 1
ATOM 613 O O . THR A 1 79 ? -12.484 -10.203 -4.324 1 97.12 79 THR A O 1
ATOM 616 N N . LEU A 1 80 ? -10.703 -10.195 -3.051 1 97.88 80 LEU A N 1
ATOM 617 C CA . LEU A 1 80 ? -11.328 -9.445 -1.963 1 97.88 80 LEU A CA 1
ATOM 618 C C . LEU A 1 80 ? -11.141 -7.945 -2.162 1 97.88 80 LEU A C 1
ATOM 620 O O . LEU A 1 80 ? -10.055 -7.492 -2.533 1 97.88 80 LEU A O 1
ATOM 624 N N . SER A 1 81 ? -12.258 -7.23 -1.93 1 98.06 81 SER A N 1
ATOM 625 C CA . SER A 1 81 ? -12.125 -5.785 -1.807 1 98.06 81 SER A CA 1
ATOM 626 C C . SER A 1 81 ? -11.492 -5.398 -0.473 1 98.06 81 SER A C 1
ATOM 628 O O . SER A 1 81 ? -11.758 -6.027 0.552 1 98.06 81 SER A O 1
ATOM 630 N N . VAL A 1 82 ? -10.695 -4.395 -0.542 1 98.62 82 VAL A N 1
ATOM 631 C CA . VAL A 1 82 ? -10.078 -3.893 0.681 1 98.62 82 VAL A CA 1
ATOM 632 C C . VAL A 1 82 ? -10.984 -2.857 1.334 1 98.62 82 VAL A C 1
ATOM 634 O O . VAL A 1 82 ? -11.414 -1.9 0.684 1 98.62 82 VAL A O 1
ATOM 637 N N . SER A 1 83 ? -11.289 -3.037 2.564 1 98.31 83 SER A N 1
ATOM 638 C CA . SER A 1 83 ? -12.219 -2.152 3.262 1 98.31 83 SER A CA 1
ATOM 639 C C . SER A 1 83 ? -11.477 -1.189 4.184 1 98.31 83 SER A C 1
ATOM 641 O O . SER A 1 83 ? -10.289 -1.364 4.445 1 98.31 83 SER A O 1
ATOM 643 N N . SER A 1 84 ? -12.227 -0.199 4.672 1 98.19 84 SER A N 1
ATOM 644 C CA . SER A 1 84 ? -11.664 0.735 5.641 1 98.19 84 SER A CA 1
ATOM 645 C C . SER A 1 84 ? -11.211 0.011 6.902 1 98.19 84 SER A C 1
ATOM 647 O O . SER A 1 84 ? -10.227 0.413 7.535 1 98.19 84 SER A O 1
ATOM 649 N N . MET A 1 85 ? -11.953 -1.037 7.219 1 98.38 85 MET A N 1
ATOM 650 C CA . MET A 1 85 ? -11.578 -1.826 8.383 1 98.38 85 MET A CA 1
ATOM 651 C C . MET A 1 85 ? -10.219 -2.484 8.18 1 98.38 85 MET A C 1
ATOM 653 O O . MET A 1 85 ? -9.43 -2.592 9.117 1 98.38 85 MET A O 1
ATOM 657 N N . ASP A 1 86 ? -9.93 -2.938 7.031 1 98.81 86 ASP A N 1
ATOM 658 C CA . ASP A 1 86 ? -8.633 -3.533 6.73 1 98.81 86 ASP A CA 1
ATOM 659 C C . ASP A 1 86 ? -7.504 -2.523 6.93 1 98.81 86 ASP A C 1
ATOM 661 O O . ASP A 1 86 ? -6.461 -2.854 7.496 1 98.81 86 ASP A O 1
ATOM 665 N N . TYR A 1 87 ? -7.695 -1.307 6.516 1 98.5 87 TYR A N 1
ATOM 666 C CA . TYR A 1 87 ? -6.676 -0.275 6.676 1 98.5 87 TYR A CA 1
ATOM 667 C C . TYR A 1 87 ? -6.465 0.058 8.148 1 98.5 87 TYR A C 1
ATOM 669 O O . TYR A 1 87 ? -5.332 0.271 8.586 1 98.5 87 TYR A O 1
ATOM 677 N N . ARG A 1 88 ? -7.566 0.119 8.891 1 97.5 88 ARG A N 1
ATOM 678 C CA . ARG A 1 88 ? -7.445 0.394 10.32 1 97.5 88 ARG A CA 1
ATOM 679 C C . ARG A 1 88 ? -6.672 -0.714 11.023 1 97.5 88 ARG A C 1
ATOM 681 O O . ARG A 1 88 ? -5.785 -0.44 11.836 1 97.5 88 ARG A O 1
ATOM 688 N N . THR A 1 89 ? -7.004 -1.945 10.688 1 98.31 89 THR A N 1
ATOM 689 C CA . THR A 1 89 ? -6.281 -3.082 11.25 1 98.31 89 THR A CA 1
ATOM 690 C C . THR A 1 89 ? -4.812 -3.047 10.836 1 98.31 89 THR A C 1
ATOM 692 O O . THR A 1 89 ? -3.928 -3.279 11.656 1 98.31 89 THR A O 1
ATOM 695 N N . ALA A 1 90 ? -4.566 -2.73 9.594 1 98.44 90 ALA A N 1
ATOM 696 C CA . ALA A 1 90 ? -3.195 -2.645 9.094 1 98.44 90 ALA A CA 1
ATOM 697 C C . ALA A 1 90 ? -2.408 -1.572 9.836 1 98.44 90 ALA A C 1
ATOM 699 O O . ALA A 1 90 ? -1.235 -1.769 10.164 1 98.44 90 ALA A O 1
ATOM 700 N N . ALA A 1 91 ? -3.055 -0.454 10.055 1 96.81 91 ALA A N 1
ATOM 701 C CA . ALA A 1 91 ? -2.404 0.615 10.812 1 96.81 91 ALA A CA 1
ATOM 702 C C . ALA A 1 91 ? -2.029 0.146 12.211 1 96.81 91 ALA A C 1
ATOM 704 O O . ALA A 1 91 ? -0.933 0.435 12.695 1 96.81 91 ALA A O 1
ATOM 705 N N . HIS A 1 92 ? -2.906 -0.587 12.789 1 95.75 92 HIS A N 1
ATOM 706 C CA . HIS A 1 92 ? -2.633 -1.153 14.109 1 95.75 92 HIS A CA 1
ATOM 707 C C . HIS A 1 92 ? -1.473 -2.141 14.055 1 95.75 92 HIS A C 1
ATOM 709 O O . HIS A 1 92 ? -0.59 -2.117 14.914 1 95.75 92 HIS A O 1
ATOM 715 N N . PHE A 1 93 ? -1.427 -2.994 13.094 1 97 93 PHE A N 1
ATOM 716 C CA . PHE A 1 93 ? -0.342 -3.953 12.914 1 97 93 PHE A CA 1
ATOM 717 C C . PHE A 1 93 ? 0.985 -3.236 12.695 1 97 93 PHE A C 1
ATOM 719 O O . PHE A 1 93 ? 2.008 -3.627 13.266 1 97 93 PHE A O 1
ATOM 726 N N . ALA A 1 94 ? 0.938 -2.186 11.867 1 94.38 94 ALA A N 1
ATOM 727 C CA . ALA A 1 94 ? 2.148 -1.426 11.57 1 94.38 94 ALA A CA 1
ATOM 728 C C . ALA A 1 94 ? 2.66 -0.695 12.805 1 94.38 94 ALA A C 1
ATOM 730 O O . ALA A 1 94 ? 3.842 -0.351 12.891 1 94.38 94 ALA A O 1
ATOM 731 N N . ASP A 1 95 ? 1.763 -0.52 13.742 1 87.12 95 ASP A N 1
ATOM 732 C CA . ASP A 1 95 ? 2.109 0.161 14.984 1 87.12 95 ASP A CA 1
ATOM 733 C C . ASP A 1 95 ? 3.008 -0.712 15.859 1 87.12 95 ASP A C 1
ATOM 735 O O . ASP A 1 95 ? 3.744 -0.203 16.703 1 87.12 95 ASP A O 1
ATOM 739 N N . ALA A 1 96 ? 2.912 -2.041 15.664 1 82.69 96 ALA A N 1
ATOM 740 C CA . ALA A 1 96 ? 3.838 -2.92 16.375 1 82.69 96 ALA A CA 1
ATOM 741 C C . ALA A 1 96 ? 5.27 -2.725 15.883 1 82.69 96 ALA A C 1
ATOM 743 O O . ALA A 1 96 ? 5.727 -3.443 14.992 1 82.69 96 ALA A O 1
ATOM 744 N N . HIS A 1 97 ? 6 -1.854 16.469 1 71.62 97 HIS A N 1
ATOM 745 C CA . HIS A 1 97 ? 7.203 -1.248 15.906 1 71.62 97 HIS A CA 1
ATOM 746 C C . HIS A 1 97 ? 8.352 -2.254 15.844 1 71.62 97 HIS A C 1
ATOM 748 O O . HIS A 1 97 ? 9.258 -2.113 15.023 1 71.62 97 HIS A O 1
ATOM 754 N N . THR A 1 98 ? 8.219 -3.182 16.609 1 79.75 98 THR A N 1
ATOM 755 C CA . THR A 1 98 ? 9.352 -4.102 16.625 1 79.75 98 THR A CA 1
ATOM 756 C C . THR A 1 98 ? 9.328 -5.008 15.406 1 79.75 98 THR A C 1
ATOM 758 O O . THR A 1 98 ? 10.344 -5.617 15.055 1 79.75 98 THR A O 1
ATOM 761 N N . SER A 1 99 ? 8.234 -5.035 14.734 1 80.94 99 SER A N 1
ATOM 762 C CA . SER A 1 99 ? 8.078 -5.984 13.641 1 80.94 99 SER A CA 1
ATOM 763 C C . SER A 1 99 ? 8.773 -5.48 12.375 1 80.94 99 SER A C 1
ATOM 765 O O . SER A 1 99 ? 9.156 -6.277 11.516 1 80.94 99 SER A O 1
ATOM 767 N N . GLY A 1 100 ? 8.852 -4.117 12.242 1 87.69 100 GLY A N 1
ATOM 768 C CA . GLY A 1 100 ? 9.445 -3.549 11.039 1 87.69 100 GLY A CA 1
ATOM 769 C C . GLY A 1 100 ? 8.578 -3.717 9.805 1 87.69 100 GLY A C 1
ATOM 770 O O . GLY A 1 100 ? 9.062 -3.609 8.68 1 87.69 100 GLY A O 1
ATOM 771 N N . LEU A 1 101 ? 7.32 -3.971 10.055 1 93.19 101 LEU A N 1
ATOM 772 C CA . LEU A 1 101 ? 6.375 -4.188 8.961 1 93.19 101 LEU A CA 1
ATOM 773 C C . LEU A 1 101 ? 6.199 -2.916 8.141 1 93.19 101 LEU A C 1
ATOM 775 O O . LEU A 1 101 ? 5.961 -1.839 8.695 1 93.19 101 LEU A O 1
ATOM 779 N N . ARG A 1 102 ? 6.34 -3.062 6.891 1 95.81 102 ARG A N 1
ATOM 780 C CA . ARG A 1 102 ? 5.977 -1.977 5.988 1 95.81 102 ARG A CA 1
ATOM 781 C C . ARG A 1 102 ? 4.461 -1.899 5.809 1 95.81 102 ARG A C 1
ATOM 783 O O . ARG A 1 102 ? 3.74 -2.832 6.168 1 95.81 102 ARG A O 1
ATOM 790 N N . ALA A 1 103 ? 4 -0.796 5.281 1 97.69 103 ALA A N 1
ATOM 791 C CA . ALA A 1 103 ? 2.566 -0.541 5.16 1 97.69 103 ALA A CA 1
ATOM 792 C C . ALA A 1 103 ? 1.893 -1.603 4.293 1 97.69 103 ALA A C 1
ATOM 794 O O . ALA A 1 103 ? 0.832 -2.121 4.652 1 97.69 103 ALA A O 1
ATOM 795 N N . GLY A 1 104 ? 2.529 -1.951 3.152 1 98.31 104 GLY A N 1
ATOM 796 C CA . GLY A 1 104 ? 1.95 -2.951 2.27 1 98.31 104 GLY A CA 1
ATOM 797 C C . GLY A 1 104 ? 1.868 -4.328 2.9 1 98.31 104 GLY A C 1
ATOM 798 O O . GLY A 1 104 ? 0.877 -5.039 2.721 1 98.31 104 GLY A O 1
ATOM 799 N N . ASP A 1 105 ? 2.885 -4.703 3.645 1 98 105 ASP A N 1
ATOM 800 C CA . ASP A 1 105 ? 2.898 -5.98 4.352 1 98 105 ASP A CA 1
ATOM 801 C C . ASP A 1 105 ? 1.828 -6.016 5.441 1 98 105 ASP A C 1
ATOM 803 O O . ASP A 1 105 ? 1.132 -7.02 5.605 1 98 105 ASP A O 1
ATOM 807 N N . ALA A 1 106 ? 1.702 -4.906 6.172 1 98.19 106 ALA A N 1
ATOM 808 C CA . ALA A 1 106 ? 0.68 -4.797 7.207 1 98.19 106 ALA A CA 1
ATOM 809 C C . ALA A 1 106 ? -0.718 -4.961 6.621 1 98.19 106 ALA A C 1
ATOM 811 O O . ALA A 1 106 ? -1.598 -5.555 7.25 1 98.19 106 ALA A O 1
ATOM 812 N N . LEU A 1 107 ? -0.905 -4.457 5.434 1 98.75 107 LEU A N 1
ATOM 813 C CA . LEU A 1 107 ? -2.209 -4.543 4.789 1 98.75 107 LEU A CA 1
ATOM 814 C C . LEU A 1 107 ? -2.537 -5.98 4.406 1 98.75 107 LEU A C 1
ATOM 816 O O . LEU A 1 107 ? -3.674 -6.43 4.578 1 98.75 107 LEU A O 1
ATOM 820 N N . HIS A 1 108 ? -1.551 -6.707 3.918 1 98.88 108 HIS A N 1
ATOM 821 C CA . HIS A 1 108 ? -1.766 -8.125 3.664 1 98.88 108 HIS A CA 1
ATOM 822 C C . HIS A 1 108 ? -2.207 -8.852 4.93 1 98.88 108 HIS A C 1
ATOM 824 O O . HIS A 1 108 ? -3.188 -9.602 4.91 1 98.88 108 HIS A O 1
ATOM 830 N N . LEU A 1 109 ? -1.513 -8.641 5.992 1 98.69 109 LEU A N 1
ATOM 831 C CA . LEU A 1 109 ? -1.83 -9.297 7.254 1 98.69 109 LEU A CA 1
ATOM 832 C C . LEU A 1 109 ? -3.232 -8.922 7.723 1 98.69 109 LEU A C 1
ATOM 834 O O . LEU A 1 109 ? -3.992 -9.789 8.172 1 98.69 109 LEU A O 1
ATOM 838 N N . ALA A 1 110 ? -3.566 -7.66 7.613 1 98.75 110 ALA A N 1
ATOM 839 C CA . ALA A 1 110 ? -4.859 -7.156 8.07 1 98.75 110 ALA A CA 1
ATOM 840 C C . ALA A 1 110 ? -6.004 -7.797 7.285 1 98.75 110 ALA A C 1
ATOM 842 O O . ALA A 1 110 ? -7.023 -8.18 7.863 1 98.75 110 ALA A O 1
ATOM 843 N N . ILE A 1 111 ? -5.824 -7.898 5.969 1 98.81 111 ILE A N 1
ATOM 844 C CA . ILE A 1 111 ? -6.852 -8.5 5.125 1 98.81 111 ILE A CA 1
ATOM 845 C C . ILE A 1 111 ? -7.051 -9.961 5.52 1 98.81 111 ILE A C 1
ATOM 847 O O . ILE A 1 111 ? -8.188 -10.406 5.719 1 98.81 111 ILE A O 1
ATOM 851 N N . ALA A 1 112 ? -5.969 -10.695 5.645 1 98.81 112 ALA A N 1
ATOM 852 C CA . ALA A 1 112 ? -6.062 -12.094 6.062 1 98.81 112 ALA A CA 1
ATOM 853 C C . ALA A 1 112 ? -6.75 -12.211 7.422 1 98.81 112 ALA A C 1
ATOM 855 O O . ALA A 1 112 ? -7.641 -13.047 7.602 1 98.81 112 ALA A O 1
ATOM 856 N N . TYR A 1 113 ? -6.395 -11.391 8.352 1 98.69 113 TYR A N 1
ATOM 857 C CA . TYR A 1 113 ? -6.926 -11.391 9.711 1 98.69 113 TYR A CA 1
ATOM 858 C C . TYR A 1 113 ? -8.422 -11.125 9.711 1 98.69 113 TYR A C 1
ATOM 860 O O . TYR A 1 113 ? -9.203 -11.891 10.281 1 98.69 113 TYR A O 1
ATOM 868 N N . ASN A 1 114 ? -8.859 -10.023 9.062 1 98.69 114 ASN A N 1
ATOM 869 C CA . ASN A 1 114 ? -10.25 -9.586 9.109 1 98.69 114 ASN A CA 1
ATOM 870 C C . ASN A 1 114 ? -11.18 -10.594 8.43 1 98.69 114 ASN A C 1
ATOM 872 O O . ASN A 1 114 ? -12.359 -10.695 8.773 1 98.69 114 ASN A O 1
ATOM 876 N N . HIS A 1 115 ? -10.641 -11.344 7.516 1 98.31 115 HIS A N 1
ATOM 877 C CA . HIS A 1 115 ? -11.461 -12.305 6.789 1 98.31 115 HIS A CA 1
ATOM 878 C C . HIS A 1 115 ? -11.273 -13.719 7.344 1 98.31 115 HIS A C 1
ATOM 880 O O . HIS A 1 115 ? -11.852 -14.672 6.824 1 98.31 115 HIS A O 1
ATOM 886 N N . GLY A 1 116 ? -10.406 -13.844 8.336 1 98 116 GLY A N 1
ATOM 887 C CA . GLY A 1 116 ? -10.172 -15.141 8.953 1 98 116 GLY A CA 1
ATOM 888 C C . GLY A 1 116 ? -9.477 -16.125 8.039 1 98 116 GLY A C 1
ATOM 889 O O . GLY A 1 116 ? -9.82 -17.312 8.016 1 98 116 GLY A O 1
ATOM 890 N N . LEU A 1 117 ? -8.555 -15.664 7.23 1 98.5 117 LEU A N 1
ATOM 891 C CA . LEU A 1 117 ? -7.891 -16.5 6.242 1 98.5 117 LEU A CA 1
ATOM 892 C C . LEU A 1 117 ? -6.461 -16.812 6.668 1 98.5 117 LEU A C 1
ATOM 894 O O . LEU A 1 117 ? -5.875 -16.094 7.48 1 98.5 117 LEU A O 1
ATOM 898 N N . ASN A 1 118 ? -5.934 -17.875 6.176 1 98.62 118 ASN A N 1
ATOM 899 C CA . ASN A 1 118 ? -4.527 -18.219 6.34 1 98.62 118 ASN A CA 1
ATOM 900 C C . ASN A 1 118 ? -3.66 -17.547 5.277 1 98.62 118 ASN A C 1
ATOM 902 O O . ASN A 1 118 ? -3.826 -17.812 4.082 1 98.62 118 ASN A O 1
ATOM 906 N N . LEU A 1 119 ? -2.824 -16.672 5.711 1 98.81 119 LEU A N 1
ATOM 907 C CA . LEU A 1 119 ? -1.928 -16.016 4.77 1 98.81 119 LEU A CA 1
ATOM 908 C C . LEU A 1 119 ? -0.841 -16.969 4.289 1 98.81 119 LEU A C 1
ATOM 910 O O . LEU A 1 119 ? -0.163 -17.609 5.102 1 98.81 119 LEU A O 1
ATOM 914 N N . CYS A 1 120 ? -0.719 -17.109 3.002 1 98.75 120 CYS A N 1
ATOM 915 C CA . CYS A 1 120 ? 0.389 -17.828 2.385 1 98.75 120 CYS A CA 1
ATOM 916 C C . CYS A 1 120 ? 1.372 -16.859 1.735 1 98.75 120 CYS A C 1
ATOM 918 O O . CYS A 1 120 ? 0.973 -15.984 0.96 1 98.75 120 CYS A O 1
ATOM 920 N N . SER A 1 121 ? 2.6 -17.016 2.045 1 98.69 121 SER A N 1
ATOM 921 C CA . SER A 1 121 ? 3.621 -16.094 1.555 1 98.69 121 SER A CA 1
ATOM 922 C C . SER A 1 121 ? 4.969 -16.797 1.402 1 98.69 121 SER A C 1
ATOM 924 O O . SER A 1 121 ? 5.211 -17.828 2.023 1 98.69 121 SER A O 1
ATOM 926 N N . LEU A 1 122 ? 5.836 -16.234 0.563 1 98.06 122 LEU A N 1
ATOM 927 C CA . LEU A 1 122 ? 7.227 -16.672 0.448 1 98.06 122 LEU A CA 1
ATOM 928 C C . LEU A 1 122 ? 8.148 -15.75 1.237 1 98.06 122 LEU A C 1
ATOM 930 O O . LEU A 1 122 ? 9.359 -15.977 1.3 1 98.06 122 LEU A O 1
ATOM 934 N N . ASP A 1 123 ? 7.609 -14.734 1.807 1 97.19 123 ASP A N 1
ATOM 935 C CA . ASP A 1 123 ? 8.383 -13.766 2.578 1 97.19 123 ASP A CA 1
ATOM 936 C C . ASP A 1 123 ? 8.5 -14.195 4.039 1 97.19 123 ASP A C 1
ATOM 938 O O . ASP A 1 123 ? 7.57 -14 4.824 1 97.19 123 ASP A O 1
ATOM 942 N N . LYS A 1 124 ? 9.664 -14.625 4.43 1 96.62 124 LYS A N 1
ATOM 943 C CA . LYS A 1 124 ? 9.906 -15.141 5.77 1 96.62 124 LYS A CA 1
ATOM 944 C C . LYS A 1 124 ? 9.664 -14.07 6.828 1 96.62 124 LYS A C 1
ATOM 946 O O . LYS A 1 124 ? 9.156 -14.359 7.91 1 96.62 124 LYS A O 1
ATOM 951 N N . THR A 1 125 ? 10.031 -12.891 6.508 1 94.69 125 THR A N 1
ATOM 952 C CA . THR A 1 125 ? 9.875 -11.797 7.453 1 94.69 125 THR A CA 1
ATOM 953 C C . THR A 1 125 ? 8.398 -11.484 7.684 1 94.69 125 THR A C 1
ATOM 955 O O . THR A 1 125 ? 7.977 -11.266 8.82 1 94.69 125 THR A O 1
ATOM 958 N N . LEU A 1 126 ? 7.594 -11.523 6.648 1 97.06 126 LEU A N 1
ATOM 959 C CA . LEU A 1 126 ? 6.16 -11.289 6.75 1 97.06 126 LEU A CA 1
ATOM 960 C C . LEU A 1 126 ? 5.48 -12.383 7.566 1 97.06 126 LEU A C 1
ATOM 962 O O . LEU A 1 126 ? 4.668 -12.094 8.445 1 97.06 126 LEU A O 1
ATOM 966 N N . VAL A 1 127 ? 5.828 -13.594 7.305 1 97.81 127 VAL A N 1
ATOM 967 C CA . VAL A 1 127 ? 5.227 -14.719 8 1 97.81 127 VAL A CA 1
ATOM 968 C C . VAL A 1 127 ? 5.602 -14.672 9.484 1 97.81 127 VAL A C 1
ATOM 970 O O . VAL A 1 127 ? 4.77 -14.938 10.352 1 97.81 127 VAL A O 1
ATOM 973 N N . ALA A 1 128 ? 6.844 -14.32 9.766 1 95.56 128 ALA A N 1
ATOM 974 C CA . ALA A 1 128 ? 7.309 -14.242 11.148 1 95.56 128 ALA A CA 1
ATOM 975 C C . ALA A 1 128 ? 6.547 -13.172 11.922 1 95.56 128 ALA A C 1
ATOM 977 O O . ALA A 1 128 ? 6.309 -13.32 13.125 1 95.56 128 ALA A O 1
ATOM 978 N N . ALA A 1 129 ? 6.129 -12.172 11.258 1 95.56 129 ALA A N 1
ATOM 979 C CA . ALA A 1 129 ? 5.43 -11.055 11.898 1 95.56 129 ALA A CA 1
ATOM 980 C C . ALA A 1 129 ? 3.971 -11.414 12.172 1 95.56 129 ALA A C 1
ATOM 982 O O . ALA A 1 129 ? 3.291 -10.719 12.938 1 95.56 129 ALA A O 1
ATOM 983 N N . ALA A 1 130 ? 3.461 -12.461 11.617 1 97.19 130 ALA A N 1
ATOM 984 C CA . ALA A 1 130 ? 2.037 -12.789 11.641 1 97.19 130 ALA A CA 1
ATOM 985 C C . ALA A 1 130 ? 1.611 -13.305 13.008 1 97.19 130 ALA A C 1
ATOM 987 O O . ALA A 1 130 ? 0.597 -12.867 13.555 1 97.19 130 ALA A O 1
ATOM 988 N N . GLU A 1 131 ? 2.393 -14.172 13.594 1 94.44 131 GLU A N 1
ATOM 989 C CA . GLU A 1 131 ? 1.995 -14.898 14.797 1 94.44 131 GLU A CA 1
ATOM 990 C C . GLU A 1 131 ? 1.751 -13.945 15.961 1 94.44 131 GLU A C 1
ATOM 992 O O . GLU A 1 131 ? 0.679 -13.969 16.578 1 94.44 131 GLU A O 1
ATOM 997 N N . PRO A 1 132 ? 2.689 -13.039 16.25 1 94.5 132 PRO A N 1
ATOM 998 C CA . PRO A 1 132 ? 2.453 -12.109 17.359 1 94.5 132 PRO A CA 1
ATOM 999 C C . PRO A 1 132 ? 1.224 -11.234 17.141 1 94.5 132 PRO A C 1
ATOM 1001 O O . PRO A 1 132 ? 0.677 -10.68 18.094 1 94.5 132 PRO A O 1
ATOM 1004 N N . LEU A 1 133 ? 0.729 -11.125 15.914 1 95.56 133 LEU A N 1
ATOM 1005 C CA . LEU A 1 133 ? -0.4 -10.266 15.578 1 95.56 133 LEU A CA 1
ATOM 1006 C C . LEU A 1 133 ? -1.696 -11.07 15.523 1 95.56 133 LEU A C 1
ATOM 1008 O O . LEU A 1 133 ? -2.756 -10.516 15.211 1 95.56 133 LEU A O 1
ATOM 1012 N N . GLY A 1 134 ? -1.575 -12.359 15.719 1 96.44 134 GLY A N 1
ATOM 1013 C CA . GLY A 1 134 ? -2.75 -13.211 15.734 1 96.44 134 GLY A CA 1
ATOM 1014 C C . GLY A 1 134 ? -3.223 -13.594 14.344 1 96.44 134 GLY A C 1
ATOM 1015 O O . GLY A 1 134 ? -4.398 -13.914 14.148 1 96.44 134 GLY A O 1
ATOM 1016 N N . VAL A 1 135 ? -2.361 -13.531 13.359 1 97.81 135 VAL A N 1
ATOM 1017 C CA . VAL A 1 135 ? -2.703 -13.891 11.992 1 97.81 135 VAL A CA 1
ATOM 1018 C C . VAL A 1 135 ? -2.172 -15.289 11.672 1 97.81 135 VAL A C 1
ATOM 1020 O O . VAL A 1 135 ? -1.007 -15.586 11.945 1 97.81 135 VAL A O 1
ATOM 1023 N N . ASN A 1 136 ? -3.002 -16.172 11.188 1 98.12 136 ASN A N 1
ATOM 1024 C CA . ASN A 1 136 ? -2.541 -17.453 10.672 1 98.12 136 ASN A CA 1
ATOM 1025 C C . ASN A 1 136 ? -1.749 -17.297 9.375 1 98.12 136 ASN A C 1
ATOM 1027 O O . ASN A 1 136 ? -2.217 -16.656 8.438 1 98.12 136 ASN A O 1
ATOM 1031 N N . ALA A 1 137 ? -0.553 -17.797 9.391 1 98.62 137 ALA A N 1
ATOM 1032 C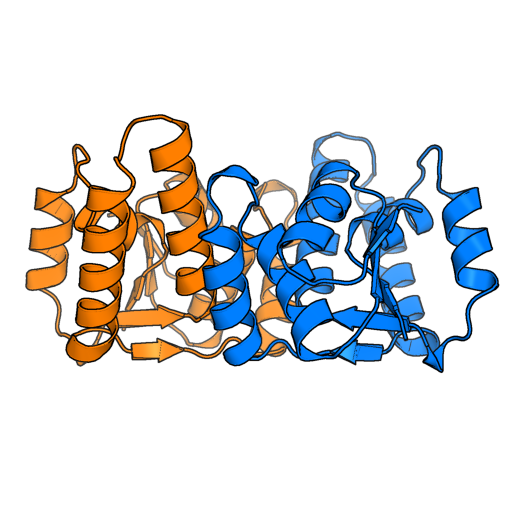 CA . ALA A 1 137 ? 0.272 -17.641 8.195 1 98.62 137 ALA A CA 1
ATOM 1033 C C . ALA A 1 137 ? 1.115 -18.891 7.941 1 98.62 137 ALA A C 1
ATOM 1035 O O . ALA A 1 137 ? 1.5 -19.594 8.883 1 98.62 137 ALA A O 1
ATOM 1036 N N . THR A 1 138 ? 1.346 -19.188 6.707 1 98.5 138 THR A N 1
ATOM 1037 C CA . THR A 1 138 ? 2.158 -20.312 6.266 1 98.5 138 THR A CA 1
ATOM 1038 C C . THR A 1 138 ? 3.258 -19.844 5.316 1 98.5 138 THR A C 1
ATOM 1040 O O . THR A 1 138 ? 2.98 -19.188 4.316 1 98.5 138 THR A O 1
ATOM 1043 N N . LEU A 1 139 ? 4.453 -20.172 5.66 1 98.25 139 LEU A N 1
ATOM 1044 C CA . LEU A 1 139 ? 5.57 -19.953 4.746 1 98.25 139 LEU A CA 1
ATOM 1045 C C . LEU A 1 139 ? 5.664 -21.078 3.729 1 98.25 139 LEU A C 1
ATOM 1047 O O . LEU A 1 139 ? 5.746 -22.25 4.102 1 98.25 139 LEU A O 1
ATOM 1051 N N . LEU A 1 140 ? 5.543 -20.734 2.521 1 97.31 140 LEU A N 1
ATOM 1052 C CA . LEU A 1 140 ? 5.641 -21.75 1.481 1 97.31 140 LEU A CA 1
ATOM 1053 C C . LEU A 1 140 ? 7.066 -21.844 0.947 1 97.31 140 LEU A C 1
ATOM 1055 O O . LEU A 1 140 ? 7.758 -20.828 0.827 1 97.31 140 LEU A O 1
ATOM 1059 N N . MET B 1 1 ? -9.742 20.875 -4.988 1 94 1 MET B N 1
ATOM 1060 C CA . MET B 1 1 ? -9.562 20.094 -3.771 1 94 1 MET B CA 1
ATOM 1061 C C . MET B 1 1 ? -8.242 19.344 -3.799 1 94 1 MET B C 1
ATOM 1063 O O . MET B 1 1 ? -7.672 19.109 -4.867 1 94 1 MET B O 1
ATOM 1067 N N . ARG B 1 2 ? -7.656 19.125 -2.615 1 98.06 2 ARG B N 1
ATOM 1068 C CA . ARG B 1 2 ? -6.293 18.609 -2.533 1 98.06 2 ARG B CA 1
ATOM 1069 C C . ARG B 1 2 ? -6.262 17.25 -1.836 1 98.06 2 ARG B C 1
ATOM 1071 O O . ARG B 1 2 ? -6.973 17.031 -0.854 1 98.06 2 ARG B O 1
ATOM 1078 N N . TYR B 1 3 ? -5.531 16.406 -2.418 1 98.69 3 TYR B N 1
ATOM 1079 C CA . TYR B 1 3 ? -5.219 15.125 -1.809 1 98.69 3 TYR B CA 1
ATOM 1080 C C . TYR B 1 3 ? -3.822 15.133 -1.198 1 98.69 3 TYR B C 1
ATOM 1082 O O . TYR B 1 3 ? -2.836 15.406 -1.889 1 98.69 3 TYR B O 1
ATOM 1090 N N . LEU B 1 4 ? -3.711 14.891 0.083 1 98.56 4 LEU B N 1
ATOM 1091 C CA . LEU B 1 4 ? -2.438 14.875 0.794 1 98.56 4 LEU B CA 1
ATOM 1092 C C . LEU B 1 4 ? -1.894 13.453 0.896 1 98.56 4 LEU B C 1
ATOM 1094 O O . LEU B 1 4 ? -2.561 12.562 1.435 1 98.56 4 LEU B O 1
ATOM 1098 N N . ASP B 1 5 ? -0.688 13.242 0.411 1 98.62 5 ASP B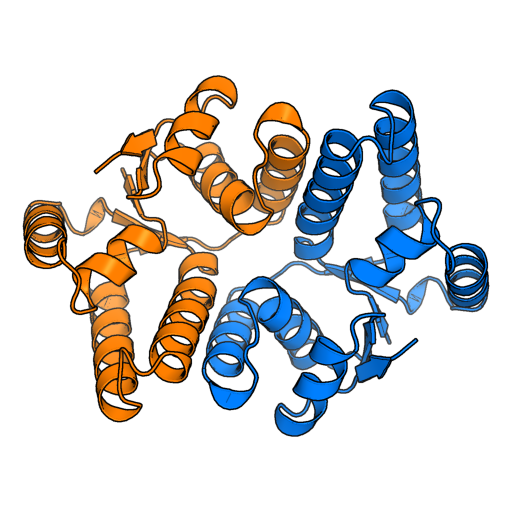 N 1
ATOM 1099 C CA . ASP B 1 5 ? -0.077 11.953 0.694 1 98.62 5 ASP B CA 1
ATOM 1100 C C . ASP B 1 5 ? 0.533 11.922 2.094 1 98.62 5 ASP B C 1
ATOM 1102 O O . ASP B 1 5 ? 0.418 12.898 2.846 1 98.62 5 ASP B O 1
ATOM 1106 N N . THR B 1 6 ? 1.181 10.898 2.422 1 98.31 6 THR B N 1
ATOM 1107 C CA . THR B 1 6 ? 1.652 10.633 3.775 1 98.31 6 THR B CA 1
ATOM 1108 C C . THR B 1 6 ? 2.803 11.562 4.141 1 98.31 6 THR B C 1
ATOM 1110 O O . THR B 1 6 ? 2.959 11.938 5.305 1 98.31 6 THR B O 1
ATOM 1113 N N . SER B 1 7 ? 3.576 11.977 3.148 1 97.81 7 SER B N 1
ATOM 1114 C CA . SER B 1 7 ? 4.777 12.758 3.412 1 97.81 7 SER B CA 1
ATOM 1115 C C . SER B 1 7 ? 4.43 14.102 4.059 1 97.81 7 SER B C 1
ATOM 1117 O O . SER B 1 7 ? 5.156 14.578 4.934 1 97.81 7 SER B O 1
ATOM 1119 N N . ILE B 1 8 ? 3.307 14.672 3.674 1 97.69 8 ILE B N 1
ATOM 1120 C CA . ILE B 1 8 ? 2.895 15.977 4.188 1 97.69 8 ILE B CA 1
ATOM 1121 C C . ILE B 1 8 ? 2.553 15.859 5.672 1 97.69 8 ILE B C 1
ATOM 1123 O O . ILE B 1 8 ? 2.967 16.703 6.477 1 97.69 8 ILE B O 1
ATOM 1127 N N . LEU B 1 9 ? 1.85 14.812 6.012 1 97.44 9 LEU B N 1
ATOM 1128 C CA . LEU B 1 9 ? 1.373 14.625 7.375 1 97.44 9 LEU B CA 1
ATOM 1129 C C . LEU B 1 9 ? 2.521 14.234 8.305 1 97.44 9 LEU B C 1
ATOM 1131 O O . LEU B 1 9 ? 2.58 14.695 9.445 1 97.44 9 LEU B O 1
ATOM 1135 N N . VAL B 1 10 ? 3.438 13.406 7.828 1 97.62 10 VAL B N 1
ATOM 1136 C CA . VAL B 1 10 ? 4.617 13.062 8.609 1 97.62 10 VAL B CA 1
ATOM 1137 C C . VAL B 1 10 ? 5.434 14.32 8.898 1 97.62 10 VAL B C 1
ATOM 1139 O O . VAL B 1 10 ? 5.824 14.562 10.047 1 97.62 10 VAL B O 1
ATOM 1142 N N . ALA B 1 11 ? 5.621 15.125 7.887 1 97.31 11 ALA B N 1
ATOM 1143 C CA . ALA B 1 11 ? 6.398 16.344 8.055 1 97.31 11 ALA B CA 1
ATOM 1144 C C . ALA B 1 11 ? 5.719 17.297 9.031 1 97.31 11 ALA B C 1
ATOM 1146 O O . ALA B 1 11 ? 6.387 17.938 9.859 1 97.31 11 ALA B O 1
ATOM 1147 N N . ALA B 1 12 ? 4.438 17.406 9.016 1 96.94 12 ALA B N 1
ATOM 1148 C CA . ALA B 1 12 ? 3.689 18.359 9.828 1 96.94 12 ALA B CA 1
ATOM 1149 C C . ALA B 1 12 ? 3.639 17.922 11.289 1 96.94 12 ALA B C 1
ATOM 1151 O O . ALA B 1 12 ? 3.586 18.75 12.195 1 96.94 12 ALA B O 1
ATOM 1152 N N . LEU B 1 13 ? 3.691 16.594 11.469 1 96.94 13 LEU B N 1
ATOM 1153 C CA . LEU B 1 13 ? 3.332 16.125 12.797 1 96.94 13 LEU B CA 1
ATOM 1154 C C . LEU B 1 13 ? 4.547 15.547 13.516 1 96.94 13 LEU B C 1
ATOM 1156 O O . LEU B 1 13 ? 4.488 15.266 14.719 1 96.94 13 LEU B O 1
ATOM 1160 N N . THR B 1 14 ? 5.578 15.328 12.773 1 95.5 14 THR B N 1
ATOM 1161 C CA . THR B 1 14 ? 6.816 14.875 13.398 1 95.5 14 THR B CA 1
ATOM 1162 C C . THR B 1 14 ? 7.895 15.953 13.305 1 95.5 14 THR B C 1
ATOM 1164 O O . THR B 1 14 ? 7.77 16.906 12.523 1 95.5 14 THR B O 1
ATOM 1167 N N . ARG B 1 15 ? 8.969 15.953 14.172 1 89.25 15 ARG B N 1
ATOM 1168 C CA . ARG B 1 15 ? 10.039 16.938 14.148 1 89.25 15 ARG B CA 1
ATOM 1169 C C . ARG B 1 15 ? 10.992 16.688 12.984 1 89.25 15 ARG B C 1
ATOM 1171 O O . ARG B 1 15 ? 11.867 15.828 13.062 1 89.25 15 ARG B O 1
ATOM 1178 N N . GLU B 1 16 ? 10.727 17.469 11.93 1 90 16 GLU B N 1
ATOM 1179 C CA . GLU B 1 16 ? 11.531 17.453 10.703 1 90 16 GLU B CA 1
ATOM 1180 C C . GLU B 1 16 ? 11.82 18.875 10.234 1 90 16 GLU B C 1
ATOM 1182 O O . GLU B 1 16 ? 11.211 19.844 10.719 1 90 16 GLU B O 1
ATOM 1187 N N . PRO B 1 17 ? 12.859 19.062 9.414 1 88.56 17 PRO B N 1
ATOM 1188 C CA . PRO B 1 17 ? 13.219 20.406 8.945 1 88.56 17 PRO B CA 1
ATOM 1189 C C . PRO B 1 17 ? 12.023 21.172 8.367 1 88.56 17 PRO B C 1
ATOM 1191 O O . PRO B 1 17 ? 11.945 22.391 8.492 1 88.56 17 PRO B O 1
ATOM 1194 N N . AR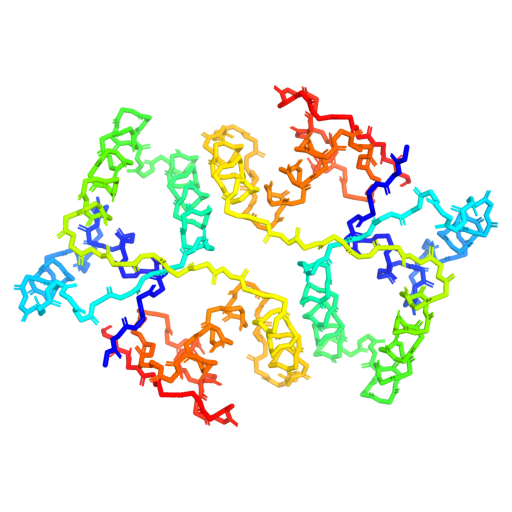G B 1 18 ? 11.031 20.5 7.832 1 92.31 18 ARG B N 1
ATOM 1195 C CA . ARG B 1 18 ? 9.922 21.141 7.145 1 92.31 18 ARG B CA 1
ATOM 1196 C C . ARG B 1 18 ? 8.672 21.172 8.016 1 92.31 18 ARG B C 1
ATOM 1198 O O . ARG B 1 18 ? 7.57 21.422 7.527 1 92.31 18 ARG B O 1
ATOM 1205 N N . THR B 1 19 ? 8.812 20.938 9.242 1 94.94 19 THR B N 1
ATOM 1206 C CA . THR B 1 19 ? 7.652 20.828 10.125 1 94.94 19 THR B CA 1
ATOM 1207 C C . THR B 1 19 ? 6.871 22.141 10.156 1 94.94 19 THR B C 1
ATOM 1209 O O . THR B 1 19 ? 5.68 22.156 9.836 1 94.94 19 THR B O 1
ATOM 1212 N N . GLU B 1 20 ? 7.523 23.234 10.391 1 95.56 20 GLU B N 1
ATOM 1213 C CA . GLU B 1 20 ? 6.852 24.531 10.492 1 95.56 20 GLU B CA 1
ATOM 1214 C C . GLU B 1 20 ? 6.25 24.938 9.156 1 95.56 20 GLU B C 1
ATOM 1216 O O . GLU B 1 20 ? 5.145 25.484 9.109 1 95.56 20 GLU B O 1
ATOM 1221 N N . ASP B 1 21 ? 6.938 24.672 8.117 1 96.69 21 ASP B N 1
ATOM 1222 C CA . ASP B 1 21 ? 6.449 25 6.781 1 96.69 21 ASP B CA 1
ATOM 1223 C C . ASP B 1 21 ? 5.141 24.266 6.484 1 96.69 21 ASP B C 1
ATOM 1225 O O . ASP B 1 21 ? 4.195 24.875 5.973 1 96.69 21 ASP B O 1
ATOM 1229 N N . MET B 1 22 ? 5.07 22.969 6.832 1 96.69 22 MET B N 1
ATOM 1230 C CA . MET B 1 22 ? 3.891 22.156 6.527 1 96.69 22 MET B CA 1
ATOM 1231 C C . MET B 1 22 ? 2.738 22.516 7.461 1 96.69 22 MET B C 1
ATOM 1233 O O . MET B 1 22 ? 1.574 22.484 7.059 1 96.69 22 MET B O 1
ATOM 1237 N N . GLN B 1 23 ? 3.082 22.859 8.672 1 95.81 23 GLN B N 1
ATOM 1238 C CA . GLN B 1 23 ? 2.045 23.312 9.594 1 95.81 23 GLN B CA 1
ATOM 1239 C C . GLN B 1 23 ? 1.438 24.625 9.133 1 95.81 23 GLN B C 1
ATOM 1241 O O . GLN B 1 23 ? 0.215 24.797 9.141 1 95.81 23 GLN B O 1
ATOM 1246 N N . ASP B 1 24 ? 2.316 25.5 8.703 1 96.6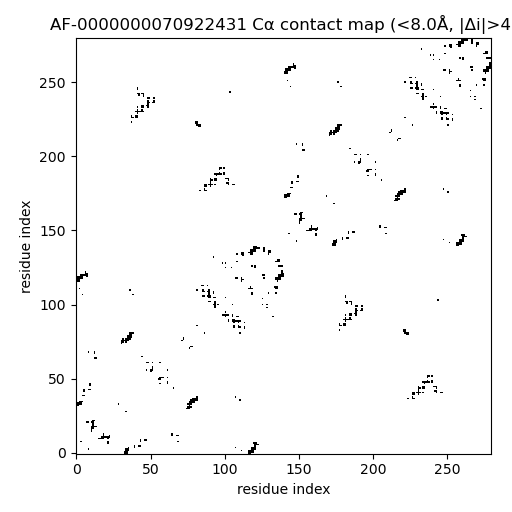9 24 ASP B N 1
ATOM 1247 C CA . ASP B 1 24 ? 1.854 26.781 8.188 1 96.69 24 ASP B CA 1
ATOM 1248 C C . ASP B 1 24 ? 1.011 26.594 6.93 1 96.69 24 ASP B C 1
ATOM 1250 O O . ASP B 1 24 ? -0.032 27.234 6.777 1 96.69 24 ASP B O 1
ATOM 1254 N N . TRP B 1 25 ? 1.481 25.797 6.086 1 96.81 25 TRP B N 1
ATOM 1255 C CA . TRP B 1 25 ? 0.756 25.547 4.844 1 96.81 25 TRP B CA 1
ATOM 1256 C C . TRP B 1 25 ? -0.627 24.969 5.129 1 96.81 25 TRP B C 1
ATOM 1258 O O . TRP B 1 25 ? -1.626 25.438 4.574 1 96.81 25 TRP B O 1
ATOM 1268 N N . LEU B 1 26 ? -0.699 23.969 6.004 1 95.38 26 LEU B N 1
ATOM 1269 C CA . LEU B 1 26 ? -1.965 23.344 6.367 1 95.38 26 LEU B CA 1
ATOM 1270 C C . LEU B 1 26 ? -2.918 24.359 6.988 1 95.38 26 LEU B C 1
ATOM 1272 O O . LEU B 1 26 ? -4.117 24.344 6.695 1 95.38 26 LEU B O 1
ATOM 1276 N N . ALA B 1 27 ? -2.371 25.219 7.77 1 93.69 27 ALA B N 1
ATOM 1277 C CA . ALA B 1 27 ? -3.178 26.188 8.5 1 93.69 27 ALA B CA 1
ATOM 1278 C C . ALA B 1 27 ? -3.826 27.188 7.543 1 93.69 27 ALA B C 1
ATOM 1280 O O . ALA B 1 27 ? -4.852 27.781 7.867 1 93.69 27 ALA B O 1
ATOM 1281 N N . ARG B 1 28 ? -3.27 27.297 6.383 1 95.25 28 ARG B N 1
ATOM 1282 C CA . ARG B 1 28 ? -3.76 28.266 5.414 1 95.25 28 ARG B CA 1
ATOM 1283 C C . ARG B 1 28 ? -4.816 27.656 4.504 1 95.25 28 ARG B C 1
ATOM 1285 O O . ARG B 1 28 ? -5.461 28.359 3.725 1 95.25 28 ARG B O 1
ATOM 1292 N N . GLN B 1 29 ? -4.965 26.344 4.656 1 94.25 29 GLN B N 1
ATOM 1293 C CA . GLN B 1 29 ? -5.918 25.656 3.789 1 94.25 29 GLN B CA 1
ATOM 1294 C C . GLN B 1 29 ? -7.309 25.625 4.414 1 94.25 29 GLN B C 1
ATOM 1296 O O . GLN B 1 29 ? -7.441 25.594 5.641 1 94.25 29 GLN B O 1
ATOM 1301 N N . ASP B 1 30 ? -8.297 25.609 3.568 1 92.88 30 ASP B N 1
ATOM 1302 C CA . ASP B 1 30 ? -9.648 25.312 4.043 1 92.88 30 ASP B CA 1
ATOM 1303 C C . ASP B 1 30 ? -9.805 23.844 4.387 1 92.88 30 ASP B C 1
ATOM 1305 O O . ASP B 1 30 ? -9.531 22.969 3.555 1 92.88 30 ASP B O 1
ATOM 1309 N N . ALA B 1 31 ? -10.258 23.531 5.629 1 85.06 31 ALA B N 1
ATOM 1310 C CA . ALA B 1 31 ? -10.391 22.156 6.094 1 85.06 31 ALA B CA 1
ATOM 1311 C C . ALA B 1 31 ? -11.227 21.328 5.125 1 85.06 31 ALA B C 1
ATOM 1313 O O . ALA B 1 31 ? -10.906 20.172 4.844 1 85.06 31 ALA B O 1
ATOM 1314 N N . ASP B 1 32 ? -12.172 21.906 4.504 1 89.44 32 ASP B N 1
ATOM 1315 C CA . ASP B 1 32 ? -13.109 21.203 3.637 1 89.44 32 ASP B CA 1
ATOM 1316 C C . ASP B 1 32 ? -12.484 20.922 2.268 1 89.44 32 ASP B C 1
ATOM 1318 O O . ASP B 1 32 ? -13.055 20.203 1.455 1 89.44 32 ASP B O 1
ATOM 1322 N N . SER B 1 33 ? -11.258 21.375 2.209 1 95.38 33 SER B N 1
ATOM 1323 C CA . SER B 1 33 ? -10.641 21.25 0.893 1 95.38 33 SER B CA 1
ATOM 1324 C C . SER B 1 33 ? -9.547 20.188 0.894 1 95.38 33 SER B C 1
ATOM 1326 O O . SER B 1 33 ? -8.938 19.906 -0.142 1 95.38 33 SER B O 1
ATOM 1328 N N . LEU B 1 34 ? -9.297 19.547 2.006 1 97.81 34 LEU B N 1
ATOM 1329 C CA . LEU B 1 34 ? -8.188 18.594 2.154 1 97.81 34 LEU B CA 1
ATOM 1330 C C . LEU B 1 34 ? -8.703 17.172 2.305 1 97.81 34 LEU B C 1
ATOM 1332 O O . LEU B 1 34 ? -9.602 16.922 3.111 1 97.81 34 LEU B O 1
ATOM 1336 N N . ARG B 1 35 ? -8.125 16.297 1.495 1 98.06 35 ARG B N 1
ATOM 1337 C CA . ARG B 1 35 ? -8.484 14.883 1.524 1 98.06 35 ARG B CA 1
ATOM 1338 C C . ARG B 1 35 ? -7.266 14.008 1.784 1 98.06 35 ARG B C 1
ATOM 1340 O O . ARG B 1 35 ? -6.172 14.305 1.3 1 98.06 35 ARG B O 1
ATOM 1347 N N . VAL B 1 36 ? -7.5 13.031 2.557 1 98.31 36 VAL B N 1
ATOM 1348 C CA . VAL B 1 36 ? -6.594 11.898 2.672 1 98.31 36 VAL B CA 1
ATOM 1349 C C . VAL B 1 36 ? -7.34 10.602 2.357 1 98.31 36 VAL B C 1
ATOM 1351 O O . VAL B 1 36 ? -8.531 10.625 2.045 1 98.31 36 VAL B O 1
ATOM 1354 N N . SER B 1 37 ? -6.625 9.531 2.357 1 98.62 37 SER B N 1
ATOM 1355 C CA . SER B 1 37 ? -7.277 8.25 2.121 1 98.62 37 SER B CA 1
ATOM 1356 C C . SER B 1 37 ? -6.988 7.262 3.25 1 98.62 37 SER B C 1
ATOM 1358 O O . SER B 1 37 ? -6.117 7.512 4.09 1 98.62 37 SER B O 1
ATOM 1360 N N . ASP B 1 38 ? -7.715 6.188 3.229 1 98.38 38 ASP B N 1
ATOM 1361 C CA . ASP B 1 38 ? -7.465 5.098 4.164 1 98.38 38 ASP B CA 1
ATOM 1362 C C . ASP B 1 38 ? -6.035 4.582 4.043 1 98.38 38 ASP B C 1
ATOM 1364 O O . ASP B 1 38 ? -5.438 4.148 5.027 1 98.38 38 ASP B O 1
ATOM 1368 N N . TRP B 1 39 ? -5.449 4.672 2.914 1 98.69 39 TRP B N 1
ATOM 1369 C CA . TRP B 1 39 ? -4.078 4.227 2.686 1 98.69 39 TRP B CA 1
ATOM 1370 C C . TRP B 1 39 ? -3.092 5.059 3.494 1 98.69 39 TRP B C 1
ATOM 1372 O O . TRP B 1 39 ? -2.117 4.531 4.035 1 98.69 39 TRP B O 1
ATOM 1382 N N . VAL B 1 40 ? -3.371 6.352 3.613 1 98.56 40 VAL B N 1
ATOM 1383 C CA . VAL B 1 40 ? -2.504 7.262 4.352 1 98.56 40 VAL B CA 1
ATOM 1384 C C . VAL B 1 40 ? -2.422 6.824 5.812 1 98.56 40 VAL B C 1
ATOM 1386 O O . VAL B 1 40 ? -1.365 6.926 6.441 1 98.56 40 VAL B O 1
ATOM 1389 N N . LEU B 1 41 ? -3.531 6.273 6.34 1 96.88 41 LEU B N 1
ATOM 1390 C CA . LEU B 1 41 ? -3.566 5.82 7.723 1 96.88 41 LEU B CA 1
ATOM 1391 C C . LEU B 1 41 ? -2.51 4.75 7.973 1 96.88 41 LEU B C 1
ATOM 1393 O O . LEU B 1 41 ? -1.724 4.852 8.914 1 96.88 41 LEU B O 1
ATOM 1397 N N . THR B 1 42 ? -2.482 3.805 7.105 1 97.69 42 THR B N 1
ATOM 1398 C CA . THR B 1 42 ? -1.56 2.682 7.238 1 97.69 42 THR B CA 1
ATOM 1399 C C . THR B 1 42 ? -0.119 3.137 7.023 1 97.69 42 THR B C 1
ATOM 1401 O O . THR B 1 42 ? 0.772 2.787 7.801 1 97.69 42 THR B O 1
ATOM 1404 N N . GLU B 1 43 ? 0.074 3.955 6.031 1 98.31 43 GLU B N 1
ATOM 1405 C CA . GLU B 1 43 ? 1.419 4.438 5.727 1 98.31 43 GLU B CA 1
ATOM 1406 C C . GLU B 1 43 ? 1.968 5.297 6.863 1 98.31 43 GLU B C 1
ATOM 1408 O O . GLU B 1 43 ? 3.158 5.23 7.18 1 98.31 43 GLU B O 1
ATOM 1413 N N . PHE B 1 44 ? 1.107 6.109 7.371 1 97.56 44 PHE B N 1
ATOM 1414 C CA . PHE B 1 44 ? 1.527 6.996 8.445 1 97.56 44 PHE B CA 1
ATOM 1415 C C . PHE B 1 44 ? 1.99 6.195 9.656 1 97.56 44 PHE B C 1
ATOM 1417 O O . PHE B 1 44 ? 3.061 6.457 10.211 1 97.56 44 PHE B O 1
ATOM 1424 N N . SER B 1 45 ? 1.215 5.164 10.07 1 96.44 45 SER B N 1
ATOM 1425 C CA . SER B 1 45 ? 1.58 4.305 11.188 1 96.44 45 SER B CA 1
ATOM 1426 C C . SER B 1 45 ? 2.908 3.598 10.938 1 96.44 45 SER B C 1
ATOM 1428 O O . SER B 1 45 ? 3.77 3.547 11.812 1 96.44 45 SER B O 1
ATOM 1430 N N . ALA B 1 46 ? 3.059 3.107 9.734 1 96.56 46 ALA B N 1
ATOM 1431 C CA . ALA B 1 46 ? 4.301 2.432 9.383 1 96.56 46 ALA B CA 1
ATOM 1432 C C . ALA B 1 46 ? 5.484 3.395 9.43 1 96.56 46 ALA B C 1
ATOM 1434 O O . ALA B 1 46 ? 6.559 3.041 9.922 1 96.56 46 ALA B O 1
ATOM 1435 N N . ALA B 1 47 ? 5.305 4.59 8.953 1 96.69 47 ALA B N 1
ATOM 1436 C CA . ALA B 1 47 ? 6.359 5.602 8.953 1 96.69 47 ALA B CA 1
ATOM 1437 C C . ALA B 1 47 ? 6.785 5.945 10.383 1 96.69 47 ALA B C 1
ATOM 1439 O O . ALA B 1 47 ? 7.977 6.074 10.664 1 96.69 47 ALA B O 1
ATOM 1440 N N . LEU B 1 48 ? 5.824 6.082 11.234 1 96.31 48 LEU B N 1
ATOM 1441 C CA . LEU B 1 48 ? 6.141 6.406 12.617 1 96.31 48 LEU B CA 1
ATOM 1442 C C . LEU B 1 48 ? 6.887 5.262 13.289 1 96.31 48 LEU B C 1
ATOM 1444 O O . LEU B 1 48 ? 7.801 5.492 14.086 1 96.31 48 LEU B O 1
ATOM 1448 N N . SER B 1 49 ? 6.504 4.035 13 1 96 49 SER B N 1
ATOM 1449 C CA . SER B 1 49 ? 7.199 2.877 13.555 1 96 49 SER B CA 1
ATOM 1450 C C . SER B 1 49 ? 8.648 2.826 13.094 1 96 49 SER B C 1
ATOM 1452 O O . SER B 1 49 ? 9.547 2.482 13.867 1 96 49 SER B O 1
ATOM 1454 N N . MET B 1 50 ? 8.789 3.162 11.875 1 95.44 50 MET B N 1
ATOM 1455 C CA . MET B 1 50 ? 10.148 3.236 11.352 1 95.44 50 MET B CA 1
ATOM 1456 C C . MET B 1 50 ? 10.961 4.289 12.094 1 95.44 50 MET B C 1
ATOM 1458 O O . MET B 1 50 ? 12.117 4.055 12.438 1 95.44 50 MET B O 1
ATOM 1462 N N . LYS B 1 51 ? 10.383 5.426 12.359 1 95.31 51 LYS B N 1
ATOM 1463 C CA . LYS B 1 51 ? 11.078 6.492 13.07 1 95.31 51 LYS B CA 1
ATOM 1464 C C . LYS B 1 51 ? 11.43 6.07 14.492 1 95.31 51 LYS B C 1
ATOM 1466 O O . LYS B 1 51 ? 12.477 6.457 15.023 1 95.31 51 LYS B O 1
ATOM 1471 N N . VAL B 1 52 ? 10.586 5.262 15.094 1 95.25 52 VAL B N 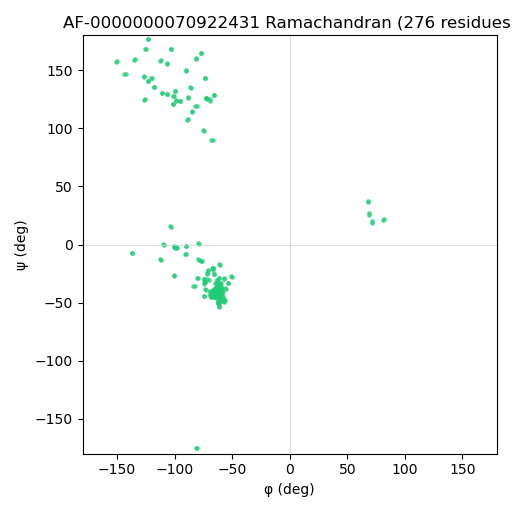1
ATOM 1472 C CA . VAL B 1 52 ? 10.883 4.742 16.422 1 95.25 52 VAL B CA 1
ATOM 1473 C C . VAL B 1 52 ? 12.055 3.766 16.359 1 95.25 52 VAL B C 1
ATOM 1475 O O . VAL B 1 52 ? 12.992 3.855 17.156 1 95.25 52 VAL B O 1
ATOM 1478 N N . ARG B 1 53 ? 12.031 2.896 15.398 1 93.88 53 ARG B N 1
ATOM 1479 C CA . ARG B 1 53 ? 13.102 1.916 15.234 1 93.88 53 ARG B CA 1
ATOM 1480 C C . ARG B 1 53 ? 14.438 2.602 14.977 1 93.88 53 ARG B C 1
ATOM 1482 O O . ARG B 1 53 ? 15.484 2.1 15.391 1 93.88 53 ARG B O 1
ATOM 1489 N N . MET B 1 54 ? 14.344 3.768 14.375 1 94.19 54 MET B N 1
ATOM 1490 C CA . MET B 1 54 ? 15.547 4.539 14.062 1 94.19 54 MET B CA 1
ATOM 1491 C C . MET B 1 54 ? 15.906 5.477 15.211 1 94.19 54 MET B C 1
ATOM 1493 O O . MET B 1 54 ? 16.828 6.293 15.086 1 94.19 54 MET B O 1
ATOM 1497 N N . ALA B 1 55 ? 15.18 5.504 16.219 1 94.38 55 ALA B N 1
ATOM 1498 C CA . ALA B 1 55 ? 15.406 6.277 17.438 1 94.38 55 ALA B CA 1
ATOM 1499 C C . ALA B 1 55 ? 15.242 7.77 17.188 1 94.38 55 ALA B C 1
ATOM 1501 O O . ALA B 1 55 ? 15.883 8.594 17.844 1 94.38 55 ALA B O 1
ATOM 1502 N N . ILE B 1 56 ? 14.438 8.008 16.156 1 94.12 56 ILE B N 1
ATOM 1503 C CA . ILE B 1 56 ? 14.094 9.398 15.875 1 94.12 56 ILE B CA 1
ATOM 1504 C C . ILE B 1 56 ? 12.953 9.844 16.781 1 94.12 56 ILE B C 1
ATOM 1506 O O . ILE B 1 56 ? 12.914 11 17.219 1 94.12 56 ILE B O 1
ATOM 1510 N N . LEU B 1 57 ? 12.016 8.922 17.062 1 95.38 57 LEU B N 1
ATOM 1511 C CA . LEU B 1 57 ? 10.906 9.109 17.984 1 95.38 57 LEU B CA 1
ATOM 1512 C C . LEU B 1 57 ? 10.961 8.086 19.125 1 95.38 57 LEU B C 1
ATOM 1514 O O . LEU B 1 57 ? 11.367 6.941 18.906 1 95.38 57 LEU B O 1
ATOM 1518 N N . THR B 1 58 ? 10.586 8.547 20.266 1 95.19 58 THR B N 1
ATOM 1519 C CA . THR B 1 58 ? 10.305 7.586 21.328 1 95.19 58 THR B CA 1
ATOM 1520 C C . THR B 1 58 ? 8.906 7.004 21.172 1 95.19 58 THR B C 1
ATOM 1522 O O . THR B 1 58 ? 8.062 7.578 20.484 1 95.19 58 THR B O 1
ATOM 1525 N N . PRO B 1 59 ? 8.711 5.855 21.812 1 92.94 59 PRO B N 1
ATOM 1526 C CA . PRO B 1 59 ? 7.348 5.309 21.797 1 92.94 59 PRO B CA 1
ATOM 1527 C C . PRO B 1 59 ? 6.312 6.293 22.328 1 92.94 59 PRO B C 1
ATOM 1529 O O . PRO B 1 59 ? 5.188 6.352 21.812 1 92.94 59 PRO B O 1
ATOM 1532 N N . GLY B 1 60 ? 6.688 7.027 23.344 1 94.62 60 GLY B N 1
ATOM 1533 C CA . GLY B 1 60 ? 5.797 8.047 23.875 1 94.62 60 GLY B CA 1
ATOM 1534 C C . GLY B 1 60 ? 5.496 9.148 22.875 1 94.62 60 GLY B C 1
ATOM 1535 O O . GLY B 1 60 ? 4.348 9.57 22.734 1 94.62 60 GLY B O 1
ATOM 1536 N N . GLU B 1 61 ? 6.488 9.641 22.203 1 95.56 61 GLU B N 1
ATOM 1537 C CA . GLU B 1 61 ? 6.309 10.648 21.172 1 95.56 61 GLU B CA 1
ATOM 1538 C C . GLU B 1 61 ? 5.449 10.125 20.016 1 95.56 61 GLU B C 1
ATOM 1540 O O . GLU B 1 61 ? 4.602 10.844 19.484 1 95.56 61 GLU B O 1
ATOM 1545 N N . ARG B 1 62 ? 5.715 8.906 19.656 1 95.31 62 ARG B N 1
ATOM 1546 C CA . ARG B 1 62 ? 4.91 8.273 18.625 1 95.31 62 ARG B CA 1
ATOM 1547 C C . ARG B 1 62 ? 3.43 8.289 18.984 1 95.31 62 ARG B C 1
ATOM 1549 O O . ARG B 1 62 ? 2.582 8.625 18.156 1 95.31 62 ARG B O 1
ATOM 1556 N N . ALA B 1 63 ? 3.107 7.895 20.203 1 94 63 ALA B N 1
ATOM 1557 C CA . ALA B 1 63 ? 1.724 7.883 20.672 1 94 63 ALA B CA 1
ATOM 1558 C C . ALA B 1 63 ? 1.106 9.281 20.594 1 94 63 ALA B C 1
ATOM 1560 O O . ALA B 1 63 ? -0.056 9.43 20.203 1 94 63 ALA B O 1
ATOM 1561 N N . THR B 1 64 ? 1.878 10.227 20.922 1 96.25 64 THR B N 1
ATOM 1562 C CA . THR B 1 64 ? 1.424 11.609 20.859 1 96.25 64 THR B CA 1
ATOM 1563 C C . THR B 1 64 ? 1.139 12.023 19.422 1 96.25 64 THR B C 1
ATOM 1565 O O . THR B 1 64 ? 0.122 12.664 19.141 1 96.25 64 THR B O 1
ATOM 1568 N N . VAL B 1 65 ? 2.006 11.641 18.578 1 96.75 65 VAL B N 1
ATOM 1569 C CA . VAL B 1 65 ? 1.871 11.984 17.156 1 96.75 65 VAL B CA 1
ATOM 1570 C C . VAL B 1 65 ? 0.647 11.281 16.578 1 96.75 65 VAL B C 1
ATOM 1572 O O . VAL B 1 65 ? -0.105 11.883 15.805 1 96.75 65 VAL B O 1
ATOM 1575 N N . LEU B 1 66 ? 0.44 10.031 16.938 1 94.81 66 LEU B N 1
ATOM 1576 C CA . LEU B 1 66 ? -0.729 9.297 16.469 1 94.81 66 LEU B CA 1
ATOM 1577 C C . LEU B 1 66 ? -2.018 9.953 16.938 1 94.81 66 LEU B C 1
ATOM 1579 O O . LEU B 1 66 ? -2.998 10.023 16.203 1 94.81 66 LEU B O 1
ATOM 1583 N N . GLY B 1 67 ? -2 10.383 18.125 1 95 67 GLY B N 1
ATOM 1584 C CA . GLY B 1 67 ? -3.137 11.125 18.656 1 95 67 GLY B CA 1
ATOM 1585 C C . GLY B 1 67 ? -3.398 12.422 17.906 1 95 67 GLY B C 1
ATOM 1586 O O . GLY B 1 67 ? -4.547 12.75 17.594 1 95 67 GLY B O 1
ATOM 1587 N N . ALA B 1 68 ? -2.375 13.141 17.641 1 96 68 ALA B N 1
ATOM 1588 C CA . ALA B 1 68 ? -2.486 14.383 16.875 1 96 68 ALA B CA 1
ATOM 1589 C C . ALA B 1 68 ? -3.02 14.117 15.469 1 96 68 ALA B C 1
ATOM 1591 O O . ALA B 1 68 ? -3.826 14.891 14.953 1 96 68 ALA B O 1
ATOM 1592 N N . PHE B 1 69 ? -2.557 13.055 14.867 1 96.31 69 PHE B N 1
ATOM 1593 C CA . PHE B 1 69 ? -3.029 12.672 13.539 1 96.31 69 PHE B CA 1
ATOM 1594 C C . PHE B 1 69 ? -4.52 12.352 13.57 1 96.31 69 PHE B C 1
ATOM 1596 O O . PHE B 1 69 ? -5.266 12.773 12.68 1 96.31 69 PHE B O 1
ATOM 1603 N N . ALA B 1 70 ? -4.949 11.609 14.539 1 94.44 70 ALA B N 1
ATOM 1604 C CA . ALA B 1 70 ? -6.363 11.273 14.688 1 94.44 70 ALA B CA 1
ATOM 1605 C C . ALA B 1 70 ? -7.211 12.531 14.844 1 94.44 70 ALA B C 1
ATOM 1607 O O . ALA B 1 70 ? -8.273 12.656 14.234 1 94.44 70 ALA B O 1
ATOM 1608 N N . ALA B 1 71 ? -6.738 13.438 15.617 1 94.06 71 ALA B N 1
ATOM 1609 C CA . ALA B 1 71 ? -7.453 14.688 15.836 1 94.06 71 ALA B CA 1
ATOM 1610 C C . ALA B 1 71 ? -7.531 15.508 14.555 1 94.06 71 ALA B C 1
ATOM 1612 O O . ALA B 1 71 ? -8.586 16.062 14.227 1 94.06 71 ALA B O 1
ATOM 1613 N N . LEU B 1 72 ? -6.426 15.562 13.859 1 93.62 72 LEU B N 1
ATOM 1614 C CA . LEU B 1 72 ? -6.367 16.297 12.594 1 93.62 72 LEU B CA 1
ATOM 1615 C C . LEU B 1 72 ? -7.34 15.703 11.578 1 93.62 72 LEU B C 1
ATOM 1617 O O . LEU B 1 72 ? -8.047 16.438 10.891 1 93.62 72 LEU B O 1
ATOM 1621 N N . ARG B 1 73 ? -7.371 14.383 11.508 1 92.88 73 ARG B N 1
ATOM 1622 C CA . ARG B 1 73 ? -8.266 13.695 10.586 1 92.88 73 ARG B CA 1
ATOM 1623 C C . ARG B 1 73 ? -9.727 14.008 10.906 1 92.88 73 ARG B C 1
ATOM 1625 O O . ARG B 1 73 ? -10.539 14.195 9.992 1 92.88 73 ARG B O 1
ATOM 1632 N N . GLU B 1 74 ? -10.016 14.07 12.102 1 90.5 74 GLU B N 1
ATOM 1633 C CA . GLU B 1 74 ? -11.391 14.305 12.531 1 90.5 74 GLU B CA 1
ATOM 1634 C C . GLU B 1 74 ? -11.805 15.758 12.297 1 90.5 74 GLU B C 1
ATOM 1636 O O . GLU B 1 74 ? -12.953 16.031 11.945 1 90.5 74 GLU B O 1
ATOM 1641 N N . SER B 1 75 ? -10.867 16.656 12.406 1 89.56 75 SER B N 1
ATOM 1642 C CA . SER B 1 75 ? -11.234 18.078 12.438 1 89.56 75 SER B CA 1
ATOM 1643 C C . SER B 1 75 ? -11.008 18.734 11.086 1 89.56 75 SER B C 1
ATOM 1645 O O . SER B 1 75 ? -11.703 19.703 10.734 1 89.56 75 SER B O 1
ATOM 1647 N N . SER B 1 76 ? -10.102 18.203 10.328 1 90.56 76 SER B N 1
ATOM 1648 C CA . SER B 1 76 ? -9.609 19.078 9.266 1 90.56 76 SER B CA 1
ATOM 1649 C C . SER B 1 76 ? -9.469 18.328 7.949 1 90.56 76 SER B C 1
ATOM 1651 O O . SER B 1 76 ? -9.25 18.938 6.902 1 90.56 76 SER B O 1
ATOM 1653 N N . LEU B 1 77 ? -9.656 17.016 8 1 94.56 77 LEU B N 1
ATOM 1654 C CA . LEU B 1 77 ? -9.445 16.219 6.797 1 94.56 77 LEU B CA 1
ATOM 1655 C C . LEU B 1 77 ? -10.672 15.367 6.496 1 94.56 77 LEU B C 1
ATOM 1657 O O . LEU B 1 77 ? -11.375 14.93 7.414 1 94.56 77 LEU B O 1
ATOM 1661 N N . SER B 1 78 ? -10.945 15.195 5.273 1 95.31 78 SER B N 1
ATOM 1662 C CA . SER B 1 78 ? -11.867 14.156 4.844 1 95.31 78 SER B CA 1
ATOM 1663 C C . SER B 1 78 ? -11.117 12.93 4.332 1 95.31 78 SER B C 1
ATOM 1665 O O . SER B 1 78 ? -10.172 13.047 3.555 1 95.31 78 SER B O 1
ATOM 1667 N N . THR B 1 79 ? -11.531 11.789 4.812 1 97.06 79 THR B N 1
ATOM 1668 C CA . THR B 1 79 ? -10.859 10.555 4.426 1 97.06 79 THR B CA 1
ATOM 1669 C C . THR B 1 79 ? -11.625 9.844 3.314 1 97.06 79 THR B C 1
ATOM 1671 O O . THR B 1 79 ? -12.82 9.57 3.457 1 97.06 79 THR B O 1
ATOM 1674 N N . LEU B 1 80 ? -10.992 9.602 2.252 1 97.88 80 LEU B N 1
ATOM 1675 C CA . LEU B 1 80 ? -11.547 8.844 1.139 1 97.88 80 LEU B CA 1
ATOM 1676 C C . LEU B 1 80 ? -11.352 7.344 1.345 1 97.88 80 LEU B C 1
ATOM 1678 O O . LEU B 1 80 ? -10.273 6.906 1.76 1 97.88 80 LEU B O 1
ATOM 1682 N N . SER B 1 81 ? -12.445 6.609 1.07 1 98.06 81 SER B N 1
ATOM 1683 C CA . SER B 1 81 ? -12.289 5.164 0.95 1 98.06 81 SER B CA 1
ATOM 1684 C C . SER B 1 81 ? -11.586 4.793 -0.354 1 98.06 81 SER B C 1
ATOM 1686 O O . SER B 1 81 ? -11.812 5.43 -1.387 1 98.06 81 SER B O 1
ATOM 1688 N N . VAL B 1 82 ? -10.773 3.791 -0.246 1 98.62 82 VAL B N 1
ATOM 1689 C CA . VAL B 1 82 ? -10.094 3.303 -1.439 1 98.62 82 VAL B CA 1
ATOM 1690 C C . VAL B 1 82 ? -10.953 2.246 -2.131 1 98.62 82 VAL B C 1
ATOM 1692 O O . VAL B 1 82 ? -11.391 1.281 -1.5 1 98.62 82 VAL B O 1
ATOM 1695 N N . SER B 1 83 ? -11.211 2.432 -3.383 1 98.31 83 SER B N 1
ATOM 1696 C CA . SER B 1 83 ? -12.094 1.529 -4.117 1 98.31 83 SER B CA 1
ATOM 1697 C C . SER B 1 83 ? -11.297 0.581 -5.004 1 98.31 83 SER B C 1
ATOM 1699 O O . SER B 1 83 ? -10.094 0.781 -5.215 1 98.31 83 SER B O 1
ATOM 1701 N N . SER B 1 84 ? -12 -0.437 -5.52 1 98.19 84 SER B N 1
ATOM 1702 C CA . SER B 1 84 ? -11.375 -1.359 -6.465 1 98.19 84 SER B CA 1
ATOM 1703 C C . SER B 1 84 ? -10.883 -0.626 -7.703 1 98.19 84 SER B C 1
ATOM 1705 O O . SER B 1 84 ? -9.867 -1.01 -8.289 1 98.19 84 SER B O 1
ATOM 1707 N N . MET B 1 85 ? -11.641 0.422 -8.047 1 98.38 85 MET B N 1
ATOM 1708 C CA . MET B 1 85 ? -11.227 1.22 -9.203 1 98.38 85 MET B CA 1
ATOM 1709 C C . MET B 1 85 ? -9.891 1.9 -8.938 1 98.38 85 MET B C 1
ATOM 1711 O O . MET B 1 85 ? -9.062 2.021 -9.844 1 98.38 85 MET B O 1
ATOM 1715 N N . ASP B 1 86 ? -9.656 2.355 -7.781 1 98.81 86 ASP B N 1
ATOM 1716 C CA . ASP B 1 86 ? -8.383 2.975 -7.422 1 98.81 86 ASP B CA 1
ATOM 1717 C C . ASP B 1 86 ? -7.23 1.984 -7.57 1 98.81 86 ASP B C 1
ATOM 1719 O O . ASP B 1 86 ? -6.172 2.33 -8.094 1 98.81 86 ASP B O 1
ATOM 1723 N N . TYR B 1 87 ? -7.418 0.769 -7.152 1 98.56 87 TYR B N 1
ATOM 1724 C CA . TYR B 1 87 ? -6.375 -0.245 -7.27 1 98.56 87 TYR B CA 1
ATOM 1725 C C . TYR B 1 87 ? -6.094 -0.577 -8.727 1 98.56 87 TYR B C 1
ATOM 1727 O O . TYR B 1 87 ? -4.941 -0.771 -9.117 1 98.56 87 TYR B O 1
ATOM 1735 N N . ARG B 1 88 ? -7.164 -0.655 -9.516 1 97.56 88 ARG B N 1
ATOM 1736 C CA . ARG B 1 88 ? -6.977 -0.931 -10.938 1 97.56 88 ARG B CA 1
ATOM 1737 C C . ARG B 1 88 ? -6.191 0.19 -11.617 1 97.56 88 ARG B C 1
ATOM 1739 O O . ARG B 1 88 ? -5.27 -0.071 -12.391 1 97.56 88 ARG B O 1
ATOM 1746 N N . THR B 1 89 ? -6.559 1.414 -11.297 1 98.31 89 THR B N 1
ATOM 1747 C CA . THR B 1 89 ? -5.832 2.562 -11.828 1 98.31 89 THR B CA 1
ATOM 1748 C C . THR B 1 89 ? -4.383 2.555 -11.352 1 98.31 89 THR B C 1
ATOM 1750 O O . THR B 1 89 ? -3.465 2.801 -12.141 1 98.31 89 THR B O 1
ATOM 1753 N N . ALA B 1 90 ? -4.184 2.24 -10.102 1 98.44 90 ALA B N 1
ATOM 1754 C CA . ALA B 1 90 ? -2.832 2.18 -9.547 1 98.44 90 ALA B CA 1
ATOM 1755 C C . ALA B 1 90 ? -1.995 1.119 -10.258 1 98.44 90 ALA B C 1
ATOM 1757 O O . ALA B 1 90 ? -0.814 1.337 -10.539 1 98.44 90 ALA B O 1
ATOM 1758 N N . ALA B 1 91 ? -2.609 -0.007 -10.5 1 96.88 91 ALA B N 1
ATOM 1759 C CA . ALA B 1 91 ? -1.909 -1.063 -11.227 1 96.88 91 ALA B CA 1
ATOM 1760 C C . ALA B 1 91 ? -1.486 -0.59 -12.609 1 96.88 91 ALA B C 1
ATOM 1762 O O . ALA B 1 91 ? -0.366 -0.86 -13.055 1 96.88 91 ALA B O 1
ATOM 1763 N N . HIS B 1 92 ? -2.348 0.125 -13.227 1 95.81 92 HIS B N 1
ATOM 1764 C CA . HIS B 1 92 ? -2.031 0.696 -14.531 1 95.81 92 HIS B CA 1
ATOM 1765 C C . HIS B 1 92 ? -0.892 1.704 -14.43 1 95.81 92 HIS B C 1
ATOM 1767 O O . HIS B 1 92 ? 0.031 1.688 -15.25 1 95.81 92 HIS B O 1
ATOM 1773 N N . PHE B 1 93 ? -0.901 2.562 -13.469 1 97.06 93 PHE B N 1
ATOM 1774 C CA . PHE B 1 93 ? 0.159 3.541 -13.258 1 97.06 93 PHE B CA 1
ATOM 1775 C C . PHE B 1 93 ? 1.487 2.846 -12.977 1 97.06 93 PHE B C 1
ATOM 1777 O O . PHE B 1 93 ? 2.527 3.254 -13.5 1 97.06 93 PHE B O 1
ATOM 1784 N N . ALA B 1 94 ? 1.422 1.79 -12.156 1 94.5 94 ALA B N 1
ATOM 1785 C CA . ALA B 1 94 ? 2.633 1.054 -11.797 1 94.5 94 ALA B CA 1
ATOM 1786 C C . ALA B 1 94 ? 3.209 0.332 -13.016 1 94.5 94 ALA B C 1
ATOM 1788 O O . ALA B 1 94 ? 4.402 0.018 -13.055 1 94.5 94 ALA B O 1
ATOM 1789 N N . ASP B 1 95 ? 2.357 0.141 -13.992 1 87.5 95 ASP B N 1
ATOM 1790 C CA . ASP B 1 95 ? 2.77 -0.536 -15.211 1 87.5 95 ASP B CA 1
ATOM 1791 C C . ASP B 1 95 ? 3.691 0.353 -16.047 1 87.5 95 ASP B C 1
ATOM 1793 O O . ASP B 1 95 ? 4.465 -0.144 -16.875 1 87.5 95 ASP B O 1
ATOM 1797 N N . ALA B 1 96 ? 3.57 1.682 -15.852 1 82.88 96 ALA B N 1
ATOM 1798 C CA . ALA B 1 96 ? 4.508 2.576 -16.531 1 82.88 96 ALA B CA 1
ATOM 1799 C C . ALA B 1 96 ? 5.918 2.412 -15.969 1 82.88 96 ALA B C 1
ATOM 1801 O O . ALA B 1 96 ? 6.328 3.154 -15.07 1 82.88 96 ALA B O 1
ATOM 1802 N N . HIS B 1 97 ? 6.703 1.553 -16.5 1 72.31 97 HIS B N 1
ATOM 1803 C CA . HIS B 1 97 ? 7.887 0.971 -15.883 1 72.31 97 HIS B CA 1
ATOM 1804 C C . HIS B 1 97 ? 9.008 1.996 -15.773 1 72.31 97 HIS B C 1
ATOM 1806 O O . HIS B 1 97 ? 9.883 1.878 -14.914 1 72.31 97 HIS B O 1
ATOM 1812 N N . THR B 1 98 ? 8.906 2.918 -16.562 1 80.44 98 THR B N 1
ATOM 1813 C CA . THR B 1 98 ? 10.023 3.855 -16.531 1 80.44 98 THR B CA 1
ATOM 1814 C C . THR B 1 98 ? 9.93 4.77 -15.312 1 80.44 98 THR B C 1
ATOM 1816 O O . THR B 1 98 ? 10.914 5.395 -14.922 1 80.44 98 THR B O 1
ATOM 1819 N N . SER B 1 99 ? 8.805 4.773 -14.695 1 81.62 99 SER B N 1
ATOM 1820 C CA . SER B 1 99 ? 8.586 5.723 -13.609 1 81.62 99 SER B CA 1
ATOM 1821 C C . SER B 1 99 ? 9.227 5.234 -12.312 1 81.62 99 SER B C 1
ATOM 1823 O O . SER B 1 99 ? 9.555 6.035 -11.438 1 81.62 99 SER B O 1
ATOM 1825 N N . GLY B 1 100 ? 9.32 3.875 -12.172 1 87.94 100 GLY B N 1
ATOM 1826 C CA . GLY B 1 100 ? 9.867 3.312 -10.945 1 87.94 100 GLY B CA 1
ATOM 1827 C C . GLY B 1 100 ? 8.938 3.467 -9.758 1 87.94 100 GLY B C 1
ATOM 1828 O O . GLY B 1 100 ? 9.367 3.373 -8.609 1 87.94 100 GLY B O 1
ATOM 1829 N N . LEU B 1 101 ? 7.691 3.684 -10.062 1 93.25 101 LEU B N 1
ATOM 1830 C CA . LEU B 1 101 ? 6.695 3.887 -9.016 1 93.25 101 LEU B CA 1
ATOM 1831 C C . LEU B 1 101 ? 6.504 2.615 -8.195 1 93.25 101 LEU B C 1
ATOM 1833 O O . LEU B 1 101 ? 6.305 1.535 -8.75 1 93.25 101 LEU B O 1
ATOM 1837 N N . ARG B 1 102 ? 6.598 2.773 -6.949 1 95.88 102 ARG B N 1
ATOM 1838 C CA . ARG B 1 102 ? 6.211 1.684 -6.059 1 95.88 102 ARG B CA 1
ATOM 1839 C C . ARG B 1 102 ? 4.695 1.58 -5.941 1 95.88 102 ARG B C 1
ATOM 1841 O O . ARG B 1 102 ? 3.975 2.502 -6.332 1 95.88 102 ARG B O 1
ATOM 1848 N N . ALA B 1 103 ? 4.227 0.465 -5.434 1 97.75 103 ALA B N 1
ATOM 1849 C CA . ALA B 1 103 ? 2.793 0.185 -5.371 1 97.75 103 ALA B CA 1
ATOM 1850 C C . ALA B 1 103 ? 2.066 1.235 -4.535 1 97.75 103 ALA B C 1
ATOM 1852 O O . ALA B 1 103 ? 1.012 1.734 -4.938 1 97.75 103 ALA B O 1
ATOM 1853 N N . GLY B 1 104 ? 2.645 1.597 -3.375 1 98.31 104 GLY B N 1
ATOM 1854 C CA . GLY B 1 104 ? 2.01 2.584 -2.516 1 98.31 104 GLY B CA 1
ATOM 1855 C C . GLY B 1 104 ? 1.93 3.961 -3.15 1 98.31 104 GLY B C 1
ATOM 1856 O O . GLY B 1 104 ? 0.923 4.656 -3.008 1 98.31 104 GLY B O 1
ATOM 1857 N N . ASP B 1 105 ? 2.969 4.352 -3.852 1 98 105 ASP B N 1
ATOM 1858 C CA . ASP B 1 105 ? 2.986 5.629 -4.559 1 98 105 ASP B CA 1
ATOM 1859 C C . ASP B 1 105 ? 1.962 5.645 -5.691 1 98 105 ASP B C 1
ATOM 1861 O O . ASP B 1 105 ? 1.254 6.633 -5.883 1 98 105 ASP B O 1
ATOM 1865 N N . ALA B 1 106 ? 1.89 4.531 -6.422 1 98.19 106 ALA B N 1
ATOM 1866 C CA . ALA B 1 106 ? 0.914 4.402 -7.504 1 98.19 106 ALA B CA 1
ATOM 1867 C C . ALA B 1 106 ? -0.511 4.543 -6.973 1 98.19 106 ALA B C 1
ATOM 1869 O O . ALA B 1 106 ? -1.373 5.121 -7.641 1 98.19 106 ALA B O 1
ATOM 1870 N N . LEU B 1 107 ? -0.735 4.039 -5.789 1 98.75 107 LEU B N 1
ATOM 1871 C CA . LEU B 1 107 ? -2.066 4.098 -5.195 1 98.75 107 LEU B CA 1
ATOM 1872 C C . LEU B 1 107 ? -2.436 5.531 -4.836 1 98.75 107 LEU B C 1
ATOM 1874 O O . LEU B 1 107 ? -3.57 5.961 -5.055 1 98.75 107 LEU B O 1
ATOM 1878 N N . HIS B 1 108 ? -1.487 6.277 -4.305 1 98.88 108 HIS B N 1
ATOM 1879 C CA . HIS B 1 108 ? -1.737 7.691 -4.062 1 98.88 108 HIS B CA 1
ATOM 1880 C C . HIS B 1 108 ? -2.139 8.406 -5.348 1 98.88 108 HIS B C 1
ATOM 1882 O O . HIS B 1 108 ? -3.129 9.141 -5.375 1 98.88 108 HIS B O 1
ATOM 1888 N N . LEU B 1 109 ? -1.396 8.211 -6.375 1 98.69 109 LEU B N 1
ATOM 1889 C CA . LEU B 1 109 ? -1.668 8.867 -7.652 1 98.69 109 LEU B CA 1
ATOM 1890 C C . LEU B 1 109 ? -3.041 8.461 -8.188 1 98.69 109 LEU B C 1
ATOM 1892 O O . LEU B 1 109 ? -3.793 9.312 -8.672 1 98.69 109 LEU B O 1
ATOM 1896 N N . ALA B 1 110 ? -3.354 7.188 -8.086 1 98.75 110 ALA B N 1
ATOM 1897 C CA . ALA B 1 110 ? -4.617 6.66 -8.594 1 98.75 110 ALA B CA 1
ATOM 1898 C C . ALA B 1 110 ? -5.805 7.281 -7.859 1 98.75 110 ALA B C 1
ATOM 1900 O O . ALA B 1 110 ? -6.805 7.645 -8.484 1 98.75 110 ALA B O 1
ATOM 1901 N N . ILE B 1 111 ? -5.688 7.387 -6.543 1 98.81 111 ILE B N 1
ATOM 1902 C CA . ILE B 1 111 ? -6.758 7.973 -5.746 1 98.81 111 ILE B CA 1
ATOM 1903 C C . ILE B 1 111 ? -6.965 9.43 -6.152 1 98.81 111 ILE B C 1
ATOM 1905 O O . ILE B 1 111 ? -8.094 9.859 -6.402 1 98.81 111 ILE B O 1
ATOM 1909 N N . ALA B 1 112 ? -5.895 10.18 -6.23 1 98.81 112 ALA B N 1
ATOM 1910 C CA . ALA B 1 112 ? -5.992 11.578 -6.656 1 98.81 112 ALA B CA 1
ATOM 1911 C C . ALA B 1 112 ? -6.625 11.68 -8.039 1 98.81 112 ALA B C 1
ATOM 1913 O O . ALA B 1 112 ? -7.516 12.508 -8.266 1 98.81 112 ALA B O 1
ATOM 1914 N N . TYR B 1 113 ? -6.211 10.875 -8.961 1 9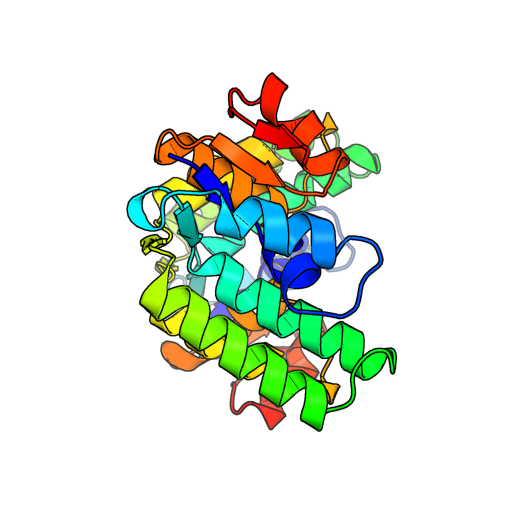8.62 113 TYR B N 1
ATOM 1915 C CA . TYR B 1 113 ? -6.684 10.867 -10.336 1 98.62 113 TYR B CA 1
ATOM 1916 C C . TYR B 1 113 ? -8.18 10.562 -10.406 1 98.62 113 TYR B C 1
ATOM 1918 O O . TYR B 1 113 ? -8.945 11.32 -11.008 1 98.62 113 TYR B O 1
ATOM 1926 N N . ASN B 1 114 ? -8.625 9.461 -9.773 1 98.69 114 ASN B N 1
ATOM 1927 C CA . ASN B 1 114 ? -10 9 -9.875 1 98.69 114 ASN B CA 1
ATOM 1928 C C . ASN B 1 114 ? -10.969 9.984 -9.234 1 98.69 114 ASN B C 1
ATOM 1930 O O . ASN B 1 114 ? -12.141 10.062 -9.633 1 98.69 114 ASN B O 1
ATOM 1934 N N . HIS B 1 115 ? -10.484 10.75 -8.305 1 98.25 115 HIS B N 1
ATOM 1935 C CA . HIS B 1 115 ? -11.352 11.703 -7.613 1 98.25 115 HIS B CA 1
ATOM 1936 C C . HIS B 1 115 ?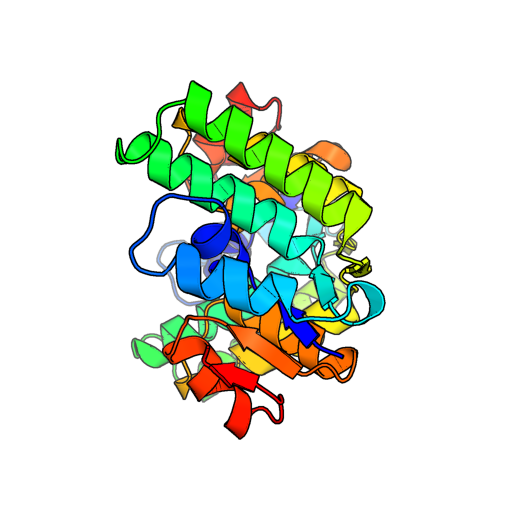 -11.164 13.109 -8.164 1 98.25 115 HIS B C 1
ATOM 1938 O O . HIS B 1 115 ? -11.781 14.062 -7.668 1 98.25 115 HIS B O 1
ATOM 1944 N N . GLY B 1 116 ? -10.258 13.266 -9.109 1 98 116 GLY B N 1
ATOM 1945 C CA . GLY B 1 116 ? -10.016 14.562 -9.719 1 98 116 GLY B CA 1
ATOM 1946 C C . GLY B 1 116 ? -9.383 15.562 -8.773 1 98 116 GLY B C 1
ATOM 1947 O O . GLY B 1 116 ? -9.742 16.734 -8.766 1 98 116 GLY B O 1
ATOM 1948 N N . LEU B 1 117 ? -8.492 15.102 -7.926 1 98.5 117 LEU B N 1
ATOM 1949 C CA . LEU B 1 117 ? -7.887 15.953 -6.906 1 98.5 117 LEU B CA 1
ATOM 1950 C C . LEU B 1 117 ? -6.441 16.297 -7.266 1 98.5 117 LEU B C 1
ATOM 1952 O O . LEU B 1 117 ? -5.809 15.57 -8.039 1 98.5 117 LEU B O 1
ATOM 1956 N N . ASN B 1 118 ? -5.961 17.375 -6.758 1 98.62 118 ASN B N 1
ATOM 1957 C CA . ASN B 1 118 ? -4.551 17.734 -6.859 1 98.62 118 ASN B CA 1
ATOM 1958 C C . ASN B 1 118 ? -3.721 17.078 -5.762 1 98.62 118 ASN B C 1
ATOM 1960 O O . ASN B 1 118 ? -3.943 17.328 -4.574 1 98.62 118 ASN B O 1
ATOM 1964 N N . LEU B 1 119 ? -2.852 16.219 -6.164 1 98.81 119 LEU B N 1
ATOM 1965 C CA . LEU B 1 119 ? -1.987 15.57 -5.18 1 98.81 119 LEU B CA 1
ATOM 1966 C C . LEU B 1 119 ? -0.939 16.547 -4.656 1 98.81 119 LEU B C 1
ATOM 1968 O O . LEU B 1 119 ? -0.235 17.188 -5.438 1 98.81 119 LEU B O 1
ATOM 1972 N N . CYS B 1 120 ? -0.874 16.688 -3.357 1 98.75 120 CYS B N 1
ATOM 1973 C CA . CYS B 1 120 ? 0.194 17.422 -2.693 1 98.75 120 CYS B CA 1
ATOM 1974 C C . CYS B 1 120 ? 1.166 16.469 -2.002 1 98.75 120 CYS B C 1
ATOM 1976 O O . CYS B 1 120 ? 0.75 15.594 -1.247 1 98.75 120 CYS B O 1
ATOM 1978 N N . SER B 1 121 ? 2.406 16.656 -2.258 1 98.69 121 SER B N 1
ATOM 1979 C CA . SER B 1 121 ? 3.422 15.75 -1.725 1 98.69 121 SER B CA 1
ATOM 1980 C C . SER B 1 121 ? 4.746 16.469 -1.512 1 98.69 121 SER B C 1
ATOM 1982 O O . SER B 1 121 ? 5 17.516 -2.123 1 98.69 121 SER B O 1
ATOM 1984 N N . LEU B 1 122 ? 5.586 15.938 -0.627 1 98.06 122 LEU B N 1
ATOM 1985 C CA . LEU B 1 122 ? 6.961 16.391 -0.451 1 98.06 122 LEU B CA 1
ATOM 1986 C C . LEU B 1 122 ? 7.934 15.484 -1.197 1 98.06 122 LEU B C 1
ATOM 1988 O O . LEU B 1 122 ? 9.141 15.742 -1.203 1 98.06 122 LEU B O 1
ATOM 1992 N N . ASP B 1 123 ? 7.434 14.477 -1.803 1 97.19 123 ASP B N 1
ATOM 1993 C CA . ASP B 1 123 ? 8.258 13.516 -2.541 1 97.19 123 ASP B CA 1
ATOM 1994 C C . ASP B 1 123 ? 8.43 13.953 -3.994 1 97.19 123 ASP B C 1
ATOM 1996 O O . ASP B 1 123 ? 7.539 13.742 -4.82 1 97.19 123 ASP B O 1
ATOM 2000 N N . LYS B 1 124 ? 9.602 14.414 -4.324 1 96.69 124 LYS B N 1
ATOM 2001 C CA . LYS B 1 124 ? 9.891 14.938 -5.656 1 96.69 124 LYS B CA 1
ATOM 2002 C C . LYS B 1 124 ? 9.719 13.859 -6.723 1 96.69 124 LYS B C 1
ATOM 2004 O O . LYS B 1 124 ? 9.25 14.141 -7.828 1 96.69 124 LYS B O 1
ATOM 2009 N N . THR B 1 125 ? 10.102 12.688 -6.395 1 94.75 125 THR B N 1
ATOM 2010 C CA . THR B 1 125 ? 10.008 11.586 -7.344 1 94.75 125 THR B CA 1
ATOM 2011 C C . THR B 1 125 ? 8.547 11.25 -7.641 1 94.75 125 THR B C 1
ATOM 2013 O O . THR B 1 125 ? 8.18 11.016 -8.789 1 94.75 125 THR B O 1
ATOM 2016 N N . LEU B 1 126 ? 7.695 11.258 -6.641 1 97.06 126 LEU B N 1
ATOM 2017 C CA . LEU B 1 126 ? 6.27 10.992 -6.805 1 97.06 126 LEU B CA 1
ATOM 2018 C C . LEU B 1 126 ? 5.605 12.07 -7.648 1 97.06 126 LEU B C 1
ATOM 2020 O O . LEU B 1 126 ? 4.836 11.766 -8.562 1 97.06 126 LEU B O 1
ATOM 2024 N N . VAL B 1 127 ? 5.914 13.297 -7.371 1 97.81 127 VAL B N 1
ATOM 2025 C CA . VAL B 1 127 ? 5.316 14.414 -8.094 1 97.81 127 VAL B CA 1
ATOM 2026 C C . VAL B 1 127 ? 5.762 14.375 -9.555 1 97.81 127 VAL B C 1
ATOM 2028 O O . VAL B 1 127 ? 4.961 14.625 -10.461 1 97.81 127 VAL B O 1
ATOM 2031 N N . ALA B 1 128 ? 7.023 14.047 -9.781 1 95.62 128 ALA B N 1
ATOM 2032 C CA . ALA B 1 128 ? 7.555 13.977 -11.133 1 95.62 128 ALA B CA 1
ATOM 2033 C C . ALA B 1 128 ? 6.848 12.891 -11.945 1 95.62 128 ALA B C 1
ATOM 2035 O O . ALA B 1 128 ? 6.66 13.031 -13.156 1 95.62 128 ALA B O 1
ATOM 2036 N N . ALA B 1 129 ? 6.414 11.883 -11.297 1 95.56 129 ALA B N 1
ATOM 2037 C CA . ALA B 1 129 ? 5.77 10.758 -11.969 1 95.56 129 ALA B CA 1
ATOM 2038 C C . ALA B 1 129 ? 4.316 11.078 -12.305 1 95.56 129 ALA B C 1
ATOM 2040 O O . ALA B 1 129 ? 3.686 10.375 -13.094 1 95.56 129 ALA B O 1
ATOM 2041 N N . ALA B 1 130 ? 3.766 12.117 -11.773 1 97.19 130 ALA B N 1
ATOM 2042 C CA . ALA B 1 130 ? 2.338 12.406 -11.867 1 97.19 130 ALA B CA 1
ATOM 2043 C C . ALA B 1 130 ? 1.968 12.914 -13.258 1 97.19 130 ALA B C 1
ATOM 2045 O O . ALA B 1 130 ? 0.985 12.469 -13.844 1 97.19 130 ALA B O 1
ATOM 2046 N N . GLU B 1 131 ? 2.762 13.805 -13.805 1 94.5 131 GLU B N 1
ATOM 2047 C CA . GLU B 1 131 ? 2.408 14.523 -15.023 1 94.5 131 GLU B CA 1
ATOM 2048 C C . GLU B 1 131 ? 2.23 13.562 -16.203 1 94.5 131 GLU B C 1
ATOM 2050 O O . GLU B 1 131 ? 1.188 13.57 -16.859 1 94.5 131 GLU B O 1
ATOM 2055 N N . PRO B 1 132 ? 3.199 12.664 -16.438 1 94.56 132 PRO B N 1
ATOM 2056 C CA . PRO B 1 132 ? 3.023 11.734 -17.547 1 94.56 132 PRO B CA 1
ATOM 2057 C C . PRO B 1 132 ? 1.8 10.836 -17.391 1 94.56 132 PRO B C 1
ATOM 2059 O O . PRO B 1 132 ? 1.304 10.273 -18.359 1 94.56 132 PRO B O 1
ATOM 2062 N N . LEU B 1 133 ? 1.25 10.727 -16.188 1 95.5 133 LEU B N 1
ATOM 2063 C CA . LEU B 1 133 ? 0.119 9.852 -15.914 1 95.5 133 LEU B CA 1
ATOM 2064 C C . LEU B 1 133 ? -1.189 10.633 -15.914 1 95.5 133 LEU B C 1
ATOM 2066 O O . LEU B 1 133 ? -2.256 10.07 -15.656 1 95.5 133 LEU B O 1
ATOM 2070 N N . GLY B 1 134 ? -1.081 11.922 -16.109 1 96.44 134 GLY B N 1
ATOM 2071 C CA . GLY B 1 134 ? -2.266 12.766 -16.172 1 96.44 134 GLY B CA 1
ATOM 2072 C C . GLY B 1 134 ? -2.809 13.141 -14.805 1 96.44 134 GLY B C 1
ATOM 2073 O O . GLY B 1 134 ? -3.998 13.438 -14.664 1 96.44 134 GLY B O 1
ATOM 2074 N N . VAL B 1 135 ? -1.996 13.07 -13.789 1 97.81 135 VAL B N 1
ATOM 2075 C CA . VAL B 1 135 ? -2.406 13.43 -12.43 1 97.81 135 VAL B CA 1
ATOM 2076 C C . VAL B 1 135 ? -1.915 14.836 -12.094 1 97.81 135 VAL B C 1
ATOM 2078 O O . VAL B 1 135 ? -0.743 15.156 -12.305 1 97.81 135 VAL B O 1
ATOM 2081 N N . ASN B 1 136 ? -2.785 15.711 -11.641 1 98.12 136 ASN B N 1
ATOM 2082 C CA . ASN B 1 136 ? -2.371 17 -11.109 1 98.12 136 ASN B CA 1
ATOM 2083 C C . ASN B 1 136 ? -1.631 16.844 -9.781 1 98.12 136 ASN B C 1
ATOM 2085 O O . ASN B 1 136 ? -2.123 16.188 -8.859 1 98.12 136 ASN B O 1
ATOM 2089 N N . ALA B 1 137 ? -0.438 17.391 -9.742 1 98.62 137 ALA B N 1
ATOM 2090 C CA . ALA B 1 137 ? 0.335 17.25 -8.516 1 98.62 137 ALA B CA 1
ATOM 2091 C C . ALA B 1 137 ? 1.149 18.5 -8.219 1 98.62 137 ALA B C 1
ATOM 2093 O O . ALA B 1 137 ? 1.562 19.203 -9.141 1 98.62 137 ALA B O 1
ATOM 2094 N N . THR B 1 138 ? 1.317 18.797 -6.973 1 98.5 138 THR B N 1
ATOM 2095 C CA . THR B 1 138 ? 2.094 19.938 -6.5 1 98.5 138 THR B CA 1
ATOM 2096 C C . THR B 1 138 ? 3.156 19.5 -5.5 1 98.5 138 THR B C 1
ATOM 2098 O O . THR B 1 138 ? 2.846 18.828 -4.516 1 98.5 138 THR B O 1
ATOM 2101 N N . LEU B 1 139 ? 4.363 19.828 -5.793 1 98.25 139 LEU B N 1
ATOM 2102 C CA . LEU B 1 139 ? 5.441 19.641 -4.832 1 98.25 139 LEU B CA 1
ATOM 2103 C C . LEU B 1 139 ? 5.469 20.766 -3.811 1 98.25 139 LEU B C 1
ATOM 2105 O O . LEU B 1 139 ? 5.543 21.938 -4.18 1 98.25 139 LEU B O 1
ATOM 2109 N N . LEU B 1 140 ? 5.297 20.422 -2.598 1 97.31 140 LEU B N 1
ATOM 2110 C CA . LEU B 1 140 ? 5.332 21.438 -1.556 1 97.31 140 LEU B CA 1
ATOM 2111 C C . LEU B 1 140 ? 6.73 21.562 -0.958 1 97.31 140 LEU B C 1
ATOM 2113 O O . LEU B 1 140 ? 7.434 20.562 -0.807 1 97.31 140 LEU B O 1
#